Protein AF-A0A1W9PJ69-F1 (afdb_monomer_lite)

Structure (mmCIF, N/CA/C/O backbone):
data_AF-A0A1W9PJ69-F1
#
_entry.id   AF-A0A1W9PJ69-F1
#
loop_
_atom_site.group_PDB
_atom_site.id
_atom_site.type_symbol
_atom_site.label_atom_id
_atom_site.label_alt_id
_atom_site.label_comp_id
_atom_site.label_asym_id
_atom_site.label_entity_id
_atom_site.label_seq_id
_atom_site.pdbx_PDB_ins_code
_atom_site.Cartn_x
_atom_site.Cartn_y
_atom_site.Cartn_z
_atom_site.occupancy
_atom_site.B_iso_or_equiv
_atom_site.auth_seq_id
_atom_site.auth_comp_id
_atom_site.auth_asym_id
_atom_site.auth_atom_id
_atom_site.pdbx_PDB_model_num
ATOM 1 N N . MET A 1 1 ? 20.765 -56.896 -70.665 1.00 41.09 1 MET A N 1
ATOM 2 C CA . MET A 1 1 ? 20.293 -57.234 -69.308 1.00 41.09 1 MET A CA 1
ATOM 3 C C . MET A 1 1 ? 20.335 -55.954 -68.490 1.00 41.09 1 MET A C 1
ATOM 5 O O . MET A 1 1 ? 21.406 -55.561 -68.058 1.00 41.09 1 MET A O 1
ATOM 9 N N . ILE A 1 2 ? 19.210 -55.244 -68.411 1.00 38.19 2 ILE A N 1
ATOM 10 C CA . ILE A 1 2 ? 19.045 -54.032 -67.597 1.00 38.19 2 ILE A CA 1
ATOM 11 C C . ILE A 1 2 ? 17.847 -54.321 -66.699 1.00 38.19 2 ILE A C 1
ATOM 13 O O . ILE A 1 2 ? 16.788 -54.711 -67.186 1.00 38.19 2 ILE A O 1
ATOM 17 N N . ILE A 1 3 ? 18.085 -54.246 -65.396 1.00 41.22 3 ILE A N 1
ATOM 18 C CA . ILE A 1 3 ? 17.204 -54.679 -64.318 1.00 41.22 3 ILE A CA 1
ATOM 19 C C . ILE A 1 3 ? 16.958 -53.457 -63.423 1.00 41.22 3 ILE A C 1
ATOM 21 O O . ILE A 1 3 ? 17.914 -52.940 -62.857 1.00 41.22 3 ILE A O 1
ATOM 25 N N . PHE A 1 4 ? 15.667 -53.100 -63.318 1.00 41.81 4 PHE A N 1
ATOM 26 C CA . PHE A 1 4 ? 14.953 -52.390 -62.238 1.00 41.81 4 PHE A CA 1
ATOM 27 C C . PHE A 1 4 ? 15.379 -50.917 -61.971 1.00 41.81 4 PHE A C 1
ATOM 29 O O . PHE A 1 4 ? 16.453 -50.498 -62.364 1.00 41.81 4 PHE A O 1
ATOM 36 N N . MET A 1 5 ? 14.582 -50.016 -61.384 1.00 40.66 5 MET A N 1
ATOM 37 C CA . MET A 1 5 ? 13.506 -50.117 -60.389 1.00 40.66 5 MET A CA 1
ATOM 38 C C . MET A 1 5 ? 12.513 -48.946 -60.572 1.00 40.66 5 MET A C 1
ATOM 40 O O . MET A 1 5 ? 12.931 -47.832 -60.870 1.00 40.66 5 MET A O 1
ATOM 44 N N . TYR A 1 6 ? 11.216 -49.186 -60.354 1.00 51.69 6 TYR A N 1
ATOM 45 C CA . TYR A 1 6 ? 10.242 -48.132 -60.045 1.00 51.69 6 TYR A CA 1
ATOM 46 C C . TYR A 1 6 ? 10.228 -47.935 -58.521 1.00 51.69 6 TYR A C 1
ATOM 48 O O . TYR A 1 6 ? 10.048 -48.914 -57.796 1.00 51.69 6 TYR A O 1
ATOM 56 N N . GLU A 1 7 ? 10.394 -46.703 -58.039 1.00 49.97 7 GLU A N 1
ATOM 57 C CA . GLU A 1 7 ? 10.135 -46.336 -56.641 1.00 49.97 7 GLU A CA 1
ATOM 58 C C . GLU A 1 7 ? 8.703 -45.805 -56.501 1.00 49.97 7 GLU A C 1
ATOM 60 O O . GLU A 1 7 ? 8.236 -44.991 -57.299 1.00 49.97 7 GLU A O 1
ATOM 65 N N . CYS A 1 8 ? 7.991 -46.323 -55.499 1.00 36.72 8 CYS A N 1
ATOM 66 C CA . CYS A 1 8 ? 6.618 -45.972 -55.159 1.00 36.72 8 CYS A CA 1
ATOM 67 C C . CYS A 1 8 ? 6.654 -44.983 -53.984 1.00 36.72 8 CYS A C 1
ATOM 69 O O . CYS A 1 8 ? 7.123 -45.327 -52.902 1.00 36.72 8 CYS A O 1
ATOM 71 N N . GLU A 1 9 ? 6.175 -43.760 -54.199 1.00 51.53 9 GLU A N 1
ATOM 72 C CA . GLU A 1 9 ? 6.113 -42.697 -53.190 1.00 51.53 9 GLU A CA 1
ATOM 73 C C . GLU A 1 9 ? 4.970 -42.977 -52.195 1.00 51.53 9 GLU A C 1
ATOM 75 O O . GLU A 1 9 ? 3.794 -42.964 -52.563 1.00 51.53 9 GLU A O 1
ATOM 80 N N . SER A 1 10 ? 5.292 -43.233 -50.925 1.00 51.22 10 SER A N 1
ATOM 81 C CA . SER A 1 10 ? 4.306 -43.303 -49.840 1.00 51.22 10 SER A CA 1
ATOM 82 C C . SER A 1 10 ? 4.176 -41.937 -49.163 1.00 51.22 10 SER A C 1
ATOM 84 O O . SER A 1 10 ? 5.077 -41.516 -48.437 1.00 51.22 10 SER A O 1
ATOM 86 N N . ARG A 1 11 ? 3.048 -41.250 -49.380 1.00 51.75 11 ARG A N 1
ATOM 87 C CA . ARG A 1 11 ? 2.619 -40.111 -48.555 1.00 51.75 11 ARG A CA 1
ATOM 88 C C . ARG A 1 11 ? 1.860 -40.630 -47.344 1.00 51.75 11 ARG A C 1
ATOM 90 O O . ARG A 1 11 ? 0.774 -41.174 -47.515 1.00 51.75 11 ARG A O 1
ATOM 97 N N . ASP A 1 12 ? 2.387 -40.375 -46.156 1.00 49.50 12 ASP A N 1
ATOM 98 C CA . ASP A 1 12 ? 1.560 -40.268 -44.959 1.00 49.50 12 ASP A CA 1
ATOM 99 C C . ASP A 1 12 ? 2.228 -39.302 -43.974 1.00 49.50 12 ASP A C 1
ATOM 101 O O . ASP A 1 12 ? 3.235 -39.622 -43.347 1.00 49.50 12 ASP A O 1
ATOM 105 N N . GLU A 1 13 ? 1.702 -38.082 -43.886 1.00 53.00 13 GLU A N 1
ATOM 106 C CA . GLU A 1 13 ? 2.040 -37.151 -42.812 1.00 53.00 13 GLU A CA 1
ATOM 107 C C . GLU A 1 13 ? 0.760 -36.432 -42.379 1.00 53.00 13 GLU A C 1
ATOM 109 O O . GLU A 1 13 ? 0.391 -35.365 -42.869 1.00 53.00 13 GLU A O 1
ATOM 114 N N . THR A 1 14 ? 0.029 -37.069 -41.467 1.00 48.84 14 THR A N 1
ATOM 115 C CA . THR A 1 14 ? -1.029 -36.421 -40.696 1.00 48.84 14 THR A CA 1
ATOM 116 C C . THR A 1 14 ? -0.396 -35.575 -39.594 1.00 48.84 14 THR A C 1
ATOM 118 O O . THR A 1 14 ? 0.013 -36.095 -38.553 1.00 48.84 14 THR A O 1
ATOM 121 N N . THR A 1 15 ? -0.338 -34.260 -39.789 1.00 43.66 15 THR A N 1
ATOM 122 C CA . THR A 1 15 ? -0.021 -33.303 -38.725 1.00 43.66 15 THR A CA 1
ATOM 123 C C . THR A 1 15 ? -1.269 -33.052 -37.875 1.00 43.66 15 THR A C 1
ATOM 125 O O . THR A 1 15 ? -2.206 -32.358 -38.265 1.00 43.66 15 THR A O 1
ATOM 128 N N . VAL A 1 16 ? -1.308 -33.658 -36.687 1.00 48.03 16 VAL A N 1
ATOM 129 C CA . VAL A 1 16 ? -2.312 -33.354 -35.658 1.00 48.03 16 VAL A CA 1
ATOM 130 C C . VAL A 1 16 ? -1.848 -32.112 -34.897 1.00 48.03 16 VAL A C 1
ATOM 132 O O . VAL A 1 16 ? -1.019 -32.204 -33.993 1.00 48.03 16 VAL A O 1
ATOM 135 N N . ASP A 1 17 ? -2.384 -30.948 -35.260 1.00 54.75 17 ASP A N 1
ATOM 136 C CA . ASP A 1 17 ? -2.217 -29.709 -34.496 1.00 54.75 17 ASP A CA 1
ATOM 137 C C . ASP A 1 17 ? -3.030 -29.782 -33.191 1.00 54.75 17 ASP A C 1
ATOM 139 O O . ASP A 1 17 ? -4.233 -29.503 -33.134 1.00 54.75 17 ASP A O 1
ATOM 143 N N . LYS A 1 18 ? -2.368 -30.222 -32.116 1.00 57.03 18 LYS A N 1
ATOM 144 C CA . LYS A 1 18 ? -2.872 -30.121 -30.743 1.00 57.03 18 LYS A CA 1
ATOM 145 C C . LYS A 1 18 ? -2.692 -28.678 -30.260 1.00 57.03 18 LYS A C 1
ATOM 147 O O . LYS A 1 18 ? -1.764 -28.373 -29.517 1.00 57.03 18 LYS A O 1
ATOM 152 N N . SER A 1 19 ? -3.615 -27.797 -30.640 1.00 64.19 19 SER A N 1
ATOM 153 C CA . SER A 1 19 ? -3.744 -26.492 -29.983 1.00 64.19 19 SER A CA 1
ATOM 154 C C . SER A 1 19 ? -4.193 -26.696 -28.529 1.00 64.19 19 SER A C 1
ATOM 156 O O . SER A 1 19 ? -5.352 -26.983 -28.220 1.00 64.19 19 SER A O 1
ATOM 158 N N . GLU A 1 20 ? -3.238 -26.617 -27.608 1.00 68.44 20 GLU A N 1
ATOM 159 C CA . GLU A 1 20 ? -3.482 -26.743 -26.177 1.00 68.44 20 GLU A CA 1
ATOM 160 C C . GLU A 1 20 ? -4.198 -25.476 -25.682 1.00 68.44 20 GLU A C 1
ATOM 162 O O . GLU A 1 20 ? -3.595 -24.435 -25.423 1.00 68.44 20 GLU A O 1
ATOM 167 N N . LYS A 1 21 ? -5.534 -25.531 -25.617 1.00 60.66 21 LYS A N 1
ATOM 168 C CA . LYS A 1 21 ? -6.353 -24.452 -25.053 1.00 60.66 21 LYS A CA 1
ATOM 169 C C . LYS A 1 21 ? -6.079 -24.334 -23.556 1.00 60.66 21 LYS A C 1
ATOM 171 O O . LYS A 1 21 ? -6.564 -25.137 -22.761 1.00 60.66 21 LYS A O 1
ATOM 176 N N . THR A 1 22 ? -5.362 -23.292 -23.162 1.00 63.81 22 THR A N 1
ATOM 177 C CA . THR A 1 22 ? -5.183 -22.924 -21.758 1.00 63.81 22 THR A CA 1
ATOM 178 C C . THR A 1 22 ? -6.464 -22.277 -21.222 1.00 63.81 22 THR A C 1
ATOM 180 O O . THR A 1 22 ? -6.840 -21.162 -21.584 1.00 63.81 22 THR A O 1
ATOM 183 N N . ILE A 1 23 ? -7.179 -22.995 -20.353 1.00 70.75 23 ILE A N 1
ATOM 184 C CA . ILE A 1 23 ? -8.326 -22.447 -19.619 1.00 70.75 23 ILE A CA 1
ATOM 185 C C . ILE A 1 23 ? -7.774 -21.541 -18.515 1.00 70.75 23 ILE A C 1
ATOM 187 O O . ILE A 1 23 ? -7.188 -22.016 -17.544 1.00 70.75 23 ILE A O 1
ATOM 191 N N . THR A 1 24 ? -7.951 -20.227 -18.652 1.00 68.50 24 THR A N 1
ATOM 192 C CA . THR A 1 24 ? -7.546 -19.264 -17.620 1.00 68.50 24 THR A CA 1
ATOM 193 C C . THR A 1 24 ? -8.645 -19.126 -16.569 1.00 68.50 24 THR A C 1
ATOM 195 O O . THR A 1 24 ? -9.665 -18.468 -16.776 1.00 68.50 24 THR A O 1
ATOM 198 N N . VAL A 1 25 ? -8.447 -19.760 -15.413 1.00 79.25 25 VAL A N 1
ATOM 199 C CA . VAL A 1 25 ? -9.324 -19.586 -14.247 1.00 79.25 25 VAL A CA 1
ATOM 200 C C . VAL A 1 25 ? -8.971 -18.261 -13.572 1.00 79.25 25 VAL A C 1
ATOM 202 O O . VAL A 1 25 ? -7.833 -18.053 -13.158 1.00 79.25 25 VAL A O 1
ATOM 205 N N . TYR A 1 26 ? -9.939 -17.349 -13.466 1.00 84.75 26 TYR A N 1
ATOM 206 C CA . TYR A 1 26 ? -9.763 -16.059 -12.797 1.00 84.75 26 TYR A CA 1
ATOM 207 C C . TYR A 1 26 ? -10.459 -16.043 -11.432 1.00 84.75 26 TYR A C 1
ATOM 209 O O . TYR A 1 26 ? -11.521 -16.637 -11.252 1.00 84.75 26 TYR A O 1
ATOM 217 N N . LYS A 1 27 ? -9.868 -15.329 -10.468 1.00 90.12 27 LYS A N 1
ATOM 218 C CA . LYS A 1 27 ? -10.443 -15.113 -9.133 1.00 90.12 27 LYS A CA 1
ATOM 219 C C . LYS A 1 27 ? -11.090 -13.731 -9.083 1.00 90.12 27 LYS A C 1
ATOM 221 O O . LYS A 1 27 ? -10.462 -12.747 -9.466 1.00 90.12 27 LYS A O 1
ATOM 226 N N . VAL A 1 28 ? -12.332 -13.652 -8.608 1.00 91.31 28 VAL A N 1
ATOM 227 C CA . VAL A 1 28 ? -13.037 -12.381 -8.382 1.00 91.31 28 VAL A CA 1
ATOM 228 C C . VAL A 1 28 ? -13.184 -12.162 -6.882 1.00 91.31 28 VAL A C 1
ATOM 230 O O . VAL A 1 28 ? -13.650 -13.051 -6.176 1.00 91.31 28 VAL A O 1
ATOM 233 N N . VAL A 1 29 ? -12.781 -10.990 -6.396 1.00 89.38 29 VAL A N 1
ATOM 234 C CA . VAL A 1 29 ? -12.874 -10.592 -4.986 1.00 89.38 29 VAL A CA 1
ATOM 235 C C . VAL A 1 29 ? -13.583 -9.242 -4.934 1.00 89.38 29 VAL A C 1
ATOM 237 O O . VAL A 1 29 ? -13.113 -8.283 -5.536 1.00 89.38 29 VAL A O 1
ATOM 240 N N . HIS A 1 30 ? -14.742 -9.164 -4.272 1.00 86.44 30 HIS A N 1
ATOM 241 C CA . HIS A 1 30 ? -15.557 -7.934 -4.177 1.00 86.44 30 HIS A CA 1
ATOM 242 C C . HIS A 1 30 ? -15.890 -7.286 -5.537 1.00 86.44 30 HIS A C 1
ATOM 244 O O . HIS A 1 30 ? -15.900 -6.065 -5.683 1.00 86.44 30 HIS A O 1
ATOM 250 N N . GLY A 1 31 ? -16.131 -8.109 -6.563 1.00 87.44 31 GLY A N 1
ATOM 251 C CA . GLY A 1 31 ? -16.403 -7.649 -7.932 1.00 87.44 31 GLY A CA 1
ATOM 252 C C . GLY A 1 31 ? -15.164 -7.208 -8.722 1.00 87.44 31 GLY A C 1
ATOM 253 O O . GLY A 1 31 ? -15.292 -6.849 -9.890 1.00 87.44 31 GLY A O 1
ATOM 254 N N . HIS A 1 32 ? -13.972 -7.272 -8.125 1.00 89.94 32 HIS A N 1
ATOM 255 C CA . HIS A 1 32 ? -12.705 -7.022 -8.804 1.00 89.94 32 HIS A CA 1
ATOM 256 C C . HIS A 1 32 ? -12.101 -8.325 -9.328 1.00 89.94 32 HIS A C 1
ATOM 258 O O . HIS A 1 32 ? -11.934 -9.288 -8.577 1.00 89.94 32 HIS A O 1
ATOM 264 N N . ARG A 1 33 ? -11.776 -8.369 -10.623 1.00 93.69 33 ARG A N 1
ATOM 265 C CA . ARG A 1 33 ? -11.133 -9.527 -11.256 1.00 93.69 33 ARG A CA 1
ATOM 266 C C . ARG A 1 33 ? -9.626 -9.436 -11.049 1.00 93.69 33 ARG A C 1
ATOM 268 O O . ARG A 1 33 ? -8.981 -8.577 -11.639 1.00 93.69 33 ARG A O 1
ATOM 275 N N . LEU A 1 34 ? -9.081 -10.356 -10.260 1.00 94.50 34 LEU A N 1
ATOM 276 C CA . LEU A 1 34 ? -7.645 -10.439 -10.034 1.00 94.50 34 LEU A CA 1
ATOM 277 C C . LEU A 1 34 ? -6.913 -10.937 -11.283 1.00 94.50 34 LEU A C 1
ATOM 279 O O . LEU A 1 34 ? -7.456 -11.786 -12.009 1.00 94.50 34 LEU A O 1
ATOM 283 N N . PRO A 1 35 ? -5.674 -10.466 -11.507 1.00 94.44 35 PRO A N 1
ATOM 284 C CA . PRO A 1 35 ? -4.806 -11.044 -12.514 1.00 94.44 35 PRO A CA 1
ATOM 285 C C . PRO A 1 35 ? -4.517 -12.523 -12.200 1.00 94.44 35 PRO A C 1
ATOM 287 O O . PRO A 1 35 ? -4.683 -12.975 -11.052 1.00 94.44 35 PRO A O 1
ATOM 290 N N . PRO A 1 36 ? -4.108 -13.306 -13.216 1.00 92.56 36 PRO A N 1
ATOM 291 C CA . PRO A 1 36 ? -3.623 -14.661 -12.991 1.00 92.56 36 PRO A CA 1
ATOM 292 C C . PRO A 1 36 ? -2.458 -14.638 -11.998 1.00 92.56 36 PRO A C 1
ATOM 294 O O . PRO A 1 36 ? -1.740 -13.649 -11.869 1.00 92.56 36 PRO A O 1
ATOM 297 N N . GLU A 1 37 ? -2.282 -15.729 -11.259 1.00 92.69 37 GLU A N 1
ATOM 298 C CA . GLU A 1 37 ? -1.129 -15.840 -10.374 1.00 92.69 37 GLU A CA 1
ATOM 299 C C . GLU A 1 37 ? 0.148 -15.922 -11.218 1.00 92.69 37 GLU A C 1
ATOM 301 O O . GLU A 1 37 ? 0.253 -16.826 -12.052 1.00 92.69 37 GLU A O 1
ATOM 306 N N . PRO A 1 38 ? 1.093 -14.980 -11.062 1.00 94.50 38 PRO A N 1
ATOM 307 C CA . PRO A 1 38 ? 2.274 -14.961 -11.905 1.00 94.50 38 PRO A CA 1
ATOM 308 C C . PRO A 1 38 ? 3.238 -16.073 -11.489 1.00 94.50 38 PRO A C 1
ATOM 310 O O . PRO A 1 38 ? 3.426 -16.333 -10.299 1.00 94.50 38 PRO A O 1
ATOM 313 N N . ASP A 1 39 ? 3.914 -16.687 -12.462 1.00 95.38 39 ASP A N 1
ATOM 314 C CA . ASP A 1 39 ? 5.012 -17.610 -12.174 1.00 95.38 39 ASP A CA 1
ATOM 315 C C . ASP A 1 39 ? 6.109 -16.865 -11.378 1.00 95.38 39 ASP A C 1
ATOM 317 O O . ASP A 1 39 ? 6.643 -15.861 -11.869 1.00 95.38 39 ASP A O 1
ATOM 321 N N . PRO A 1 40 ? 6.481 -17.321 -10.164 1.00 95.69 40 PRO A N 1
ATOM 322 C CA . PRO A 1 40 ? 7.441 -16.604 -9.330 1.00 95.69 40 PRO A CA 1
ATOM 323 C C . PRO A 1 40 ? 8.824 -16.457 -9.968 1.00 95.69 40 PRO A C 1
ATOM 325 O O . PRO A 1 40 ? 9.506 -15.462 -9.724 1.00 95.69 40 PRO A O 1
ATOM 328 N N . LYS A 1 41 ? 9.259 -17.418 -10.790 1.00 96.62 41 LYS A N 1
ATOM 329 C CA . LYS A 1 41 ? 10.557 -17.384 -11.472 1.00 96.62 41 LYS A CA 1
ATOM 330 C C . LYS A 1 41 ? 10.556 -16.307 -12.553 1.00 96.62 41 LYS A C 1
ATOM 332 O O . LYS A 1 41 ? 11.509 -15.532 -12.622 1.00 96.62 41 LYS A O 1
ATOM 337 N N . ILE A 1 42 ? 9.486 -16.212 -13.346 1.00 96.31 42 ILE A N 1
ATOM 338 C CA . ILE A 1 42 ? 9.334 -15.155 -14.358 1.00 96.31 42 ILE A CA 1
ATOM 339 C C . ILE A 1 42 ? 9.161 -13.796 -13.672 1.00 96.31 42 ILE A C 1
ATOM 341 O O . ILE A 1 42 ? 9.911 -12.865 -13.973 1.00 96.31 42 ILE A O 1
ATOM 345 N N . ASN A 1 43 ? 8.262 -13.689 -12.690 1.00 96.75 43 ASN A N 1
ATOM 346 C CA . ASN A 1 43 ? 8.000 -12.443 -11.968 1.00 96.75 43 ASN A CA 1
ATOM 347 C C . ASN A 1 43 ? 9.249 -11.893 -11.272 1.00 96.75 43 ASN A C 1
ATOM 349 O O . ASN A 1 43 ? 9.493 -10.690 -11.29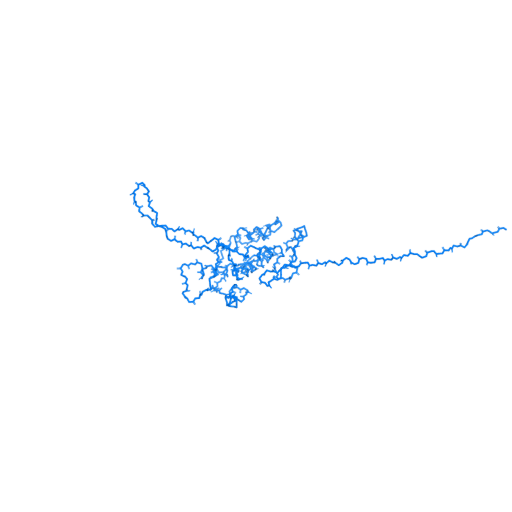6 1.00 96.75 43 ASN A O 1
ATOM 353 N N . ASN A 1 44 ? 10.072 -12.753 -10.674 1.00 97.31 44 ASN A N 1
ATOM 354 C CA . ASN A 1 44 ? 11.273 -12.318 -9.962 1.00 97.31 44 ASN A CA 1
ATOM 355 C C . ASN A 1 44 ? 12.493 -12.119 -10.878 1.00 97.31 44 ASN A C 1
ATOM 357 O O . ASN A 1 44 ? 13.506 -11.580 -10.424 1.00 97.31 44 ASN A O 1
ATOM 361 N N . SER A 1 45 ? 12.411 -12.512 -12.156 1.00 96.69 45 SER A N 1
ATOM 362 C CA . SER A 1 45 ? 13.486 -12.302 -13.137 1.00 96.69 45 SER A CA 1
ATOM 363 C C . SER A 1 45 ? 13.631 -10.832 -13.559 1.00 96.69 45 SER A C 1
ATOM 365 O O . SER A 1 45 ? 14.730 -10.379 -13.902 1.00 96.69 45 SER A O 1
ATOM 367 N N . THR A 1 46 ? 12.553 -10.045 -13.472 1.00 96.56 46 THR A N 1
ATOM 368 C CA . THR A 1 46 ? 12.534 -8.630 -13.859 1.00 96.56 46 THR A CA 1
ATOM 369 C C . THR A 1 46 ? 12.424 -7.717 -12.637 1.00 96.56 46 THR A C 1
ATOM 371 O O . THR A 1 46 ? 11.981 -8.102 -11.553 1.00 96.56 46 THR A O 1
ATOM 374 N N . LEU A 1 47 ? 12.858 -6.464 -12.795 1.00 97.56 47 LEU A N 1
ATOM 375 C CA . LEU A 1 47 ? 12.748 -5.465 -11.728 1.00 97.56 47 LEU A CA 1
ATOM 376 C C . LEU A 1 47 ? 11.278 -5.151 -11.415 1.00 97.56 47 LEU A C 1
ATOM 378 O O . LEU A 1 47 ? 10.881 -5.203 -10.250 1.00 97.56 47 LEU A O 1
ATOM 382 N N . LEU A 1 48 ? 10.495 -4.892 -12.464 1.00 97.06 48 LEU A N 1
ATOM 383 C CA . LEU A 1 48 ? 9.093 -4.474 -12.387 1.00 97.06 48 LEU A CA 1
ATOM 384 C C . LEU A 1 48 ? 8.109 -5.644 -12.285 1.00 97.06 48 LEU A C 1
ATOM 386 O O . LEU A 1 48 ? 6.938 -5.411 -12.056 1.00 97.06 48 LEU A O 1
ATOM 390 N N . GLY A 1 49 ? 8.563 -6.893 -12.404 1.00 97.25 49 GLY A N 1
ATOM 391 C CA . GLY A 1 49 ? 7.691 -8.071 -12.386 1.00 97.25 49 GLY A CA 1
ATOM 392 C C . GLY A 1 49 ? 6.717 -8.136 -13.557 1.00 97.25 49 GLY A C 1
ATOM 393 O O . GLY A 1 49 ? 7.012 -7.620 -14.635 1.00 97.25 49 GLY A O 1
ATOM 394 N N . ILE A 1 50 ? 5.606 -8.838 -13.342 1.00 97.94 50 ILE A N 1
ATOM 395 C CA . ILE A 1 50 ? 4.506 -8.981 -14.301 1.00 97.94 50 ILE A CA 1
ATOM 396 C C . ILE A 1 50 ? 3.344 -8.102 -13.832 1.00 97.94 50 ILE A C 1
ATOM 398 O O . ILE A 1 50 ? 2.952 -8.188 -12.672 1.00 97.94 50 ILE A O 1
ATOM 402 N N . ASP A 1 51 ? 2.816 -7.281 -14.734 1.00 97.38 51 ASP A N 1
ATOM 403 C CA . ASP A 1 51 ? 1.572 -6.516 -14.593 1.00 97.38 51 ASP A CA 1
ATOM 404 C C . ASP A 1 51 ? 0.715 -6.856 -15.819 1.00 97.38 51 ASP A C 1
ATOM 406 O O . ASP A 1 51 ? 0.884 -6.287 -16.899 1.00 97.38 51 ASP A O 1
ATOM 410 N N . SER A 1 52 ? -0.129 -7.880 -15.695 1.00 96.50 52 SER A N 1
ATOM 411 C CA . SER A 1 52 ? -0.874 -8.431 -16.834 1.00 96.50 52 SER A CA 1
ATOM 412 C C . SER A 1 52 ? -2.034 -7.536 -17.268 1.00 96.50 52 SER A C 1
ATOM 414 O O . SER A 1 52 ? -2.514 -7.653 -18.398 1.00 96.50 52 SER A O 1
ATOM 416 N N . ASN A 1 53 ? -2.530 -6.677 -16.372 1.00 95.81 53 ASN A N 1
ATOM 417 C CA . ASN A 1 53 ? -3.674 -5.800 -16.623 1.00 95.81 53 ASN A CA 1
ATOM 418 C C . ASN A 1 53 ? -3.267 -4.332 -16.869 1.00 95.81 53 ASN A C 1
ATOM 420 O O . ASN A 1 53 ? -4.144 -3.501 -17.114 1.00 95.81 53 ASN A O 1
ATOM 424 N N . ASN A 1 54 ? -1.961 -4.038 -16.881 1.00 96.88 54 ASN A N 1
ATOM 425 C CA . ASN A 1 54 ? -1.356 -2.724 -17.101 1.00 96.88 54 ASN A CA 1
ATOM 426 C C . ASN A 1 54 ? -1.913 -1.635 -16.167 1.00 96.88 54 ASN A C 1
ATOM 428 O O . ASN A 1 54 ? -2.106 -0.490 -16.587 1.00 96.88 54 ASN A O 1
ATOM 432 N N . ASN A 1 55 ? -2.209 -1.975 -14.908 1.00 96.56 55 ASN A N 1
ATOM 433 C CA . ASN A 1 55 ? -2.723 -1.012 -13.928 1.00 96.56 55 ASN A CA 1
ATOM 434 C C . ASN A 1 55 ? -1.611 -0.312 -13.116 1.00 96.56 55 ASN A C 1
ATOM 436 O O . ASN A 1 55 ? -1.902 0.490 -12.220 1.00 96.56 55 ASN A O 1
ATOM 440 N N . GLY A 1 56 ? -0.344 -0.602 -13.429 1.00 97.12 56 GLY A N 1
ATOM 441 C CA . GLY A 1 56 ? 0.841 -0.076 -12.759 1.00 97.12 56 GLY A CA 1
ATOM 442 C C . GLY A 1 56 ? 1.183 -0.793 -11.452 1.00 97.12 56 GLY A C 1
ATOM 443 O O . GLY A 1 56 ? 2.042 -0.318 -10.705 1.00 97.12 56 GLY A O 1
ATOM 444 N N . VAL A 1 57 ? 0.509 -1.901 -11.139 1.00 98.25 57 VAL A N 1
ATOM 445 C CA . VAL A 1 57 ? 0.749 -2.746 -9.970 1.00 98.25 57 VAL A CA 1
ATOM 446 C C . VAL A 1 57 ? 1.084 -4.147 -10.447 1.00 98.25 57 VAL A C 1
ATOM 448 O O . VAL A 1 57 ? 0.426 -4.710 -11.308 1.00 98.25 57 VAL A O 1
ATOM 451 N N . ARG A 1 58 ? 2.120 -4.737 -9.855 1.00 97.81 58 ARG A N 1
ATOM 452 C CA . ARG A 1 58 ? 2.483 -6.118 -10.169 1.00 97.81 58 ARG A CA 1
ATOM 453 C C . ARG A 1 58 ? 1.384 -7.078 -9.745 1.00 97.81 58 ARG A C 1
ATOM 455 O O . ARG A 1 58 ? 0.842 -6.938 -8.649 1.00 97.81 58 ARG A O 1
ATOM 462 N N . ASP A 1 59 ? 1.164 -8.116 -10.537 1.00 97.81 59 ASP A N 1
ATOM 463 C CA . ASP A 1 59 ? 0.133 -9.122 -10.300 1.00 97.81 59 ASP A CA 1
ATOM 464 C C . ASP A 1 59 ? 0.291 -9.797 -8.924 1.00 97.81 59 ASP A C 1
ATOM 466 O O . ASP A 1 59 ? -0.695 -10.026 -8.220 1.00 97.81 59 ASP A O 1
ATOM 470 N N . ASP A 1 60 ? 1.530 -10.078 -8.493 1.00 97.81 60 ASP A N 1
ATOM 471 C CA . ASP A 1 60 ? 1.816 -10.675 -7.179 1.00 97.81 60 ASP A CA 1
ATOM 472 C C . ASP A 1 60 ? 1.414 -9.747 -6.023 1.00 97.81 60 ASP A C 1
ATOM 474 O O . ASP A 1 60 ? 0.815 -10.179 -5.035 1.00 97.81 60 ASP A O 1
ATOM 478 N N . VAL A 1 61 ? 1.696 -8.456 -6.175 1.00 98.38 61 VAL A N 1
ATOM 479 C CA . VAL A 1 61 ? 1.346 -7.410 -5.214 1.00 98.38 61 VAL A CA 1
ATOM 480 C C . VAL A 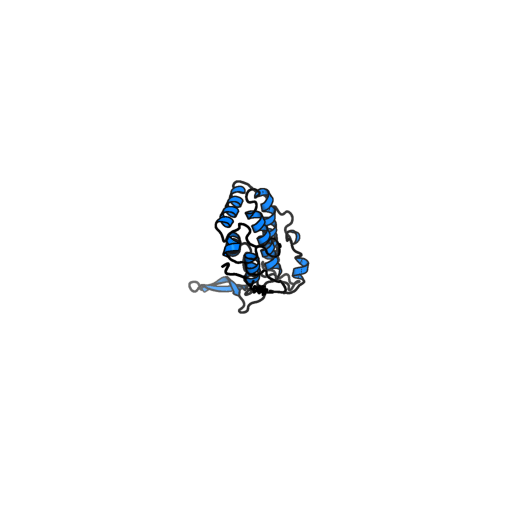1 61 ? -0.160 -7.165 -5.186 1.00 98.38 61 VAL A C 1
ATOM 482 O O . VAL A 1 61 ? -0.733 -7.086 -4.103 1.00 98.38 61 VAL A O 1
ATOM 485 N N . GLU A 1 62 ? -0.817 -7.054 -6.341 1.00 98.25 62 GLU A N 1
ATOM 486 C CA . GLU A 1 62 ? -2.264 -6.834 -6.423 1.00 98.25 62 GLU A CA 1
ATOM 487 C C . GLU A 1 62 ? -3.019 -7.967 -5.722 1.00 98.25 62 GLU A C 1
ATOM 489 O O . GLU A 1 62 ? -3.872 -7.726 -4.863 1.00 98.25 62 GLU A O 1
ATOM 494 N N . ARG A 1 63 ? -2.653 -9.222 -6.006 1.00 97.44 63 ARG A N 1
ATOM 495 C CA . ARG A 1 63 ? -3.257 -10.383 -5.339 1.00 97.44 63 ARG A CA 1
ATOM 496 C C . ARG A 1 63 ? -3.002 -10.376 -3.836 1.00 97.44 63 ARG A C 1
ATOM 498 O O . ARG A 1 63 ? -3.915 -10.709 -3.074 1.00 97.44 63 ARG A O 1
ATOM 505 N N . TRP A 1 64 ? -1.804 -9.977 -3.402 1.00 97.81 64 TRP A N 1
ATOM 506 C CA . TRP A 1 64 ? -1.504 -9.811 -1.981 1.00 97.81 64 TRP A CA 1
ATOM 507 C C . TRP A 1 64 ? -2.390 -8.737 -1.342 1.00 97.81 64 TRP A C 1
ATOM 509 O O . TRP A 1 64 ? -2.984 -9.013 -0.309 1.00 97.81 64 TRP A O 1
ATOM 519 N N . ILE A 1 65 ? -2.571 -7.571 -1.973 1.00 97.94 65 ILE A N 1
ATOM 520 C CA . ILE A 1 65 ? -3.429 -6.484 -1.467 1.00 97.94 65 ILE A CA 1
ATOM 521 C C . ILE A 1 65 ? -4.867 -6.975 -1.280 1.00 97.94 65 ILE A C 1
ATOM 523 O O . ILE A 1 65 ? -5.440 -6.826 -0.202 1.00 97.94 65 ILE A O 1
ATOM 527 N N . TYR A 1 66 ? -5.452 -7.598 -2.303 1.00 96.88 66 TYR A N 1
ATOM 528 C CA . TYR A 1 66 ? -6.839 -8.063 -2.229 1.00 96.88 66 TYR A CA 1
ATOM 529 C C . TYR A 1 66 ? -7.046 -9.202 -1.232 1.00 96.88 66 TYR A C 1
ATOM 531 O O . TYR A 1 66 ? -8.126 -9.310 -0.663 1.00 96.88 66 TYR A O 1
ATOM 539 N N . THR A 1 67 ? -6.026 -10.031 -1.007 1.00 95.38 67 THR A N 1
ATOM 540 C CA . THR A 1 67 ? -6.083 -11.105 -0.007 1.00 95.38 67 THR A CA 1
ATOM 541 C C . THR A 1 67 ? -5.873 -10.556 1.405 1.00 95.38 67 THR A C 1
ATOM 543 O O . THR A 1 67 ? -6.623 -10.889 2.317 1.00 95.38 67 THR A O 1
ATOM 546 N N . ARG A 1 68 ? -4.879 -9.680 1.592 1.00 95.69 68 ARG A N 1
ATOM 547 C CA . ARG A 1 68 ? -4.513 -9.098 2.890 1.00 95.69 68 ARG A CA 1
ATOM 548 C C . ARG A 1 68 ? -5.607 -8.206 3.456 1.00 95.69 68 ARG A C 1
ATOM 550 O O . ARG A 1 68 ? -5.812 -8.190 4.668 1.00 95.69 68 ARG A O 1
ATOM 557 N N . TYR A 1 69 ? -6.267 -7.466 2.573 1.00 94.94 69 TYR A N 1
ATOM 558 C CA . TYR A 1 69 ? -7.350 -6.556 2.904 1.00 94.94 69 TYR A CA 1
ATOM 559 C C . TYR A 1 69 ? -8.700 -7.126 2.484 1.00 94.94 69 TYR A C 1
ATOM 561 O O . TYR A 1 69 ? -9.547 -6.363 2.038 1.00 94.94 69 TYR A O 1
ATOM 569 N N . ASP A 1 70 ? -8.919 -8.440 2.573 1.00 94.06 70 ASP A N 1
ATOM 570 C CA . ASP A 1 70 ? -10.246 -9.023 2.343 1.00 94.06 70 ASP A CA 1
ATOM 571 C C . ASP A 1 70 ? -11.166 -8.737 3.539 1.00 94.06 70 ASP A C 1
ATOM 573 O O . ASP A 1 70 ? -12.171 -8.030 3.410 1.00 94.06 70 ASP A O 1
ATOM 577 N N . LYS A 1 71 ? -10.748 -9.195 4.724 1.00 93.56 71 LYS A N 1
ATOM 578 C CA . LYS A 1 71 ? -11.484 -9.096 5.987 1.00 93.56 71 LYS A CA 1
ATOM 579 C C . LYS A 1 71 ? -10.575 -8.753 7.168 1.00 93.56 71 LYS A C 1
ATOM 581 O O . LYS A 1 71 ? -9.362 -8.930 7.082 1.00 93.56 71 LYS A O 1
ATOM 586 N N . HIS A 1 72 ? -11.170 -8.296 8.265 1.00 92.31 72 HIS A N 1
ATOM 587 C CA . HIS A 1 72 ? -10.498 -8.018 9.533 1.00 92.31 72 HIS A CA 1
ATOM 588 C C . HIS A 1 72 ? -11.402 -8.267 10.736 1.00 92.31 72 HIS A C 1
ATOM 590 O O . HIS A 1 72 ? -12.620 -8.335 10.604 1.00 92.31 72 HIS A O 1
ATOM 596 N N . PHE A 1 73 ? -10.791 -8.324 11.918 1.00 90.94 73 PHE A N 1
ATOM 597 C CA . PHE A 1 73 ? -11.502 -8.276 13.190 1.00 90.94 73 PHE A CA 1
ATOM 598 C C . PHE A 1 73 ? -11.541 -6.824 13.677 1.00 90.94 73 PHE A C 1
ATOM 600 O O . PHE A 1 73 ? -10.479 -6.246 13.938 1.00 90.94 73 PHE A O 1
ATOM 607 N N . PRO A 1 74 ? -12.720 -6.193 13.776 1.00 88.75 74 PRO A N 1
ATOM 608 C CA . PRO A 1 74 ? -12.812 -4.822 14.247 1.00 88.75 74 PRO A CA 1
ATOM 609 C C . PRO A 1 74 ? -12.437 -4.774 15.730 1.00 88.75 74 PRO A C 1
ATOM 611 O O . PRO A 1 74 ? -12.927 -5.551 16.549 1.00 88.75 74 PRO A O 1
ATOM 614 N N . CYS A 1 75 ? -11.546 -3.853 16.089 1.00 86.56 75 CYS A N 1
ATOM 615 C CA . CYS A 1 75 ? -11.135 -3.634 17.470 1.00 86.56 75 CYS A CA 1
ATOM 616 C C . CYS A 1 75 ? -11.409 -2.205 17.916 1.00 86.56 75 CYS A C 1
ATOM 618 O O . CYS A 1 75 ? -11.091 -1.248 17.210 1.00 86.56 75 CYS A O 1
ATOM 620 N N . LYS A 1 76 ? -11.891 -2.060 19.148 1.00 85.56 76 LYS A N 1
ATOM 621 C CA . LYS A 1 76 ? -12.122 -0.778 19.815 1.00 85.56 76 LYS A CA 1
ATOM 622 C C . LYS A 1 76 ? -11.291 -0.665 21.085 1.00 85.56 76 LYS A C 1
ATOM 624 O O . LYS A 1 76 ? -11.025 -1.656 21.766 1.00 85.56 76 LYS A O 1
ATOM 629 N N . MET A 1 77 ? -10.873 0.553 21.408 1.00 85.62 77 MET A N 1
ATOM 630 C CA . MET A 1 77 ? -10.277 0.845 22.709 1.00 85.62 77 MET A CA 1
ATOM 631 C C . MET A 1 77 ? -11.407 1.015 23.719 1.00 85.62 77 MET A C 1
ATOM 633 O O . MET A 1 77 ? -12.300 1.833 23.517 1.00 85.62 77 MET A O 1
ATOM 637 N N . VAL A 1 78 ? -11.374 0.229 24.788 1.00 89.56 78 VAL A N 1
ATOM 638 C CA . VAL A 1 78 ? -12.338 0.294 25.886 1.00 89.56 78 VAL A CA 1
ATOM 639 C C . VAL A 1 78 ? -11.597 0.733 27.137 1.00 89.56 78 VAL A C 1
ATOM 641 O O . VAL A 1 78 ? -10.519 0.217 27.441 1.00 89.56 78 VAL A O 1
ATOM 644 N N . GLU A 1 79 ? -12.161 1.707 27.841 1.00 93.19 79 GLU A N 1
ATOM 645 C CA . GLU A 1 79 ? -11.666 2.133 29.144 1.00 93.19 79 GLU A CA 1
ATOM 646 C C . GLU A 1 79 ? -11.864 0.999 30.156 1.00 93.19 79 GLU A C 1
ATOM 648 O O . GLU A 1 79 ? -12.950 0.430 30.277 1.00 93.19 79 GLU A O 1
ATOM 653 N N . VAL A 1 80 ? -10.793 0.630 30.852 1.00 95.50 80 VAL A N 1
ATOM 654 C CA . VAL A 1 80 ? -10.793 -0.437 31.851 1.00 95.50 80 VAL A CA 1
ATOM 655 C C . VAL A 1 80 ? -10.216 0.087 33.155 1.00 95.50 80 VAL A C 1
ATOM 657 O O . VAL A 1 80 ? -9.140 0.682 33.189 1.00 95.50 80 VAL A O 1
ATOM 660 N N . ASN A 1 81 ? -10.926 -0.168 34.248 1.00 96.00 81 ASN A N 1
ATOM 661 C CA . ASN A 1 81 ? -10.456 0.150 35.587 1.00 96.00 81 ASN A CA 1
ATOM 662 C C . ASN A 1 81 ? -9.689 -1.053 36.139 1.00 96.00 81 ASN A C 1
ATOM 664 O O . ASN A 1 81 ? -10.247 -2.143 36.259 1.00 96.00 81 ASN A O 1
ATOM 668 N N . VAL A 1 82 ? -8.408 -0.863 36.456 1.00 95.44 82 VAL A N 1
ATOM 669 C CA . VAL A 1 82 ? -7.533 -1.906 37.006 1.00 95.44 82 VAL A CA 1
ATOM 670 C C . VAL A 1 82 ? -7.167 -1.535 38.439 1.00 95.44 82 VAL A C 1
ATOM 672 O O . VAL A 1 82 ? -6.602 -0.471 38.685 1.00 95.44 82 VAL A O 1
ATOM 675 N N . THR A 1 83 ? -7.479 -2.403 39.401 1.00 96.25 83 THR A N 1
ATOM 676 C CA . THR A 1 83 ? -7.097 -2.215 40.808 1.00 96.25 83 THR A CA 1
ATOM 677 C C . THR A 1 83 ? -5.739 -2.856 41.065 1.00 96.25 83 THR A C 1
ATOM 679 O O . THR A 1 83 ? -5.549 -4.043 40.811 1.00 96.25 83 THR A O 1
ATOM 682 N N . ILE A 1 84 ? -4.784 -2.073 41.567 1.00 95.38 84 ILE A N 1
ATOM 683 C CA . ILE A 1 84 ? -3.432 -2.546 41.876 1.00 95.38 84 ILE A CA 1
ATOM 684 C C . ILE A 1 84 ? -3.474 -3.312 43.212 1.00 95.38 84 ILE 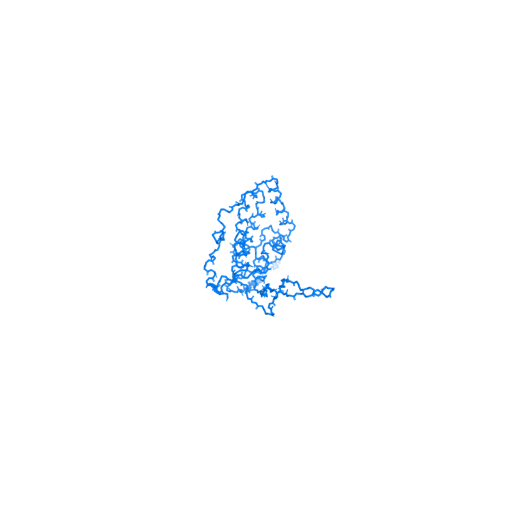A C 1
ATOM 686 O O . ILE A 1 84 ? -3.730 -2.684 44.242 1.00 95.38 84 ILE A O 1
ATOM 690 N N . PRO A 1 85 ? -3.183 -4.630 43.249 1.00 95.38 85 PRO A N 1
ATOM 691 C CA . PRO A 1 85 ? -3.362 -5.443 44.459 1.00 95.38 85 PRO A CA 1
ATOM 692 C C . PRO A 1 85 ? -2.547 -4.964 45.667 1.00 95.38 85 PRO A C 1
ATOM 694 O O . PRO A 1 85 ? -3.013 -5.045 46.795 1.00 95.38 85 PRO A O 1
ATOM 697 N N . ALA A 1 86 ? -1.345 -4.429 45.432 1.00 94.62 86 ALA A N 1
ATOM 698 C CA . ALA A 1 86 ? -0.440 -3.999 46.498 1.00 94.62 86 ALA A CA 1
ATOM 699 C C . ALA A 1 86 ? -0.884 -2.712 47.215 1.00 94.62 86 ALA A C 1
ATOM 701 O O . ALA A 1 86 ? -0.486 -2.477 48.351 1.00 94.62 86 ALA A O 1
ATOM 702 N N . THR A 1 87 ? -1.670 -1.858 46.555 1.00 95.94 87 THR A N 1
ATOM 703 C CA . THR A 1 87 ? -2.034 -0.530 47.080 1.00 95.94 87 THR A CA 1
ATOM 704 C C . THR A 1 87 ? -3.537 -0.327 47.220 1.00 95.94 87 THR A C 1
ATOM 706 O O . THR A 1 87 ? -3.959 0.662 47.809 1.00 95.94 87 THR A O 1
ATOM 709 N N . GLY A 1 88 ? -4.356 -1.206 46.631 1.00 95.44 88 GLY A N 1
ATOM 710 C CA . GLY A 1 88 ? -5.803 -1.017 46.517 1.00 95.44 88 GLY A CA 1
ATOM 711 C C . GLY A 1 88 ? -6.208 0.158 45.616 1.00 95.44 88 GLY A C 1
ATOM 712 O O . GLY A 1 88 ? -7.395 0.445 45.487 1.00 95.44 88 GLY A O 1
ATOM 713 N N . LYS A 1 89 ? -5.252 0.850 44.979 1.00 96.94 89 LYS A N 1
ATOM 714 C CA . LYS A 1 89 ? -5.526 2.006 44.121 1.00 96.94 89 LYS A CA 1
ATOM 715 C C . LYS A 1 89 ? -6.053 1.543 42.764 1.00 96.94 89 LYS A C 1
ATOM 717 O O . LYS A 1 89 ? -5.416 0.729 42.095 1.00 96.94 89 LYS A O 1
ATOM 722 N N . THR A 1 90 ? -7.178 2.108 42.336 1.00 96.81 90 THR A N 1
ATOM 723 C CA . THR A 1 90 ? -7.703 1.926 40.977 1.00 96.81 90 THR A CA 1
ATOM 724 C C . THR A 1 90 ? -7.028 2.900 40.020 1.00 96.81 90 THR A C 1
ATOM 726 O O . THR A 1 90 ? -6.936 4.097 40.297 1.00 96.81 90 THR A O 1
ATOM 729 N N . VAL A 1 91 ? -6.547 2.378 38.896 1.00 96.19 91 VAL A N 1
ATOM 730 C CA . VAL A 1 91 ? -6.027 3.159 37.776 1.00 96.19 91 VAL A CA 1
ATOM 731 C C . VAL A 1 91 ? -6.879 2.905 36.541 1.00 96.19 91 VAL A C 1
ATOM 733 O O . VAL A 1 91 ? -7.242 1.767 36.239 1.00 96.19 91 VAL A O 1
ATOM 736 N N . THR A 1 92 ? -7.198 3.978 35.830 1.00 95.56 92 THR A N 1
ATOM 737 C CA . THR A 1 92 ? -7.866 3.908 34.535 1.00 95.56 92 THR A CA 1
ATOM 738 C C . THR A 1 92 ? -6.827 3.615 33.460 1.00 95.56 92 THR A C 1
ATOM 740 O O . THR A 1 92 ? -5.839 4.337 33.322 1.00 95.56 92 THR A O 1
ATOM 743 N N . GLY A 1 93 ? -7.048 2.547 32.701 1.00 91.81 93 GLY A N 1
ATOM 744 C CA . GLY A 1 93 ? -6.283 2.200 31.511 1.00 91.81 93 GLY A CA 1
ATOM 745 C C . GLY A 1 93 ? -7.197 2.027 30.304 1.00 91.81 93 GLY A C 1
ATOM 746 O O . GLY A 1 93 ? -8.418 2.086 30.409 1.00 91.81 93 GLY A O 1
ATOM 747 N N . TYR A 1 94 ? -6.602 1.765 29.146 1.00 89.88 94 TYR A N 1
ATOM 748 C CA . TYR A 1 94 ? -7.346 1.417 27.941 1.00 89.88 94 TYR A CA 1
ATOM 749 C C . TYR A 1 94 ? -6.911 0.040 27.465 1.00 89.88 94 TYR A C 1
ATOM 751 O O . TYR A 1 94 ? -5.718 -0.246 27.361 1.00 89.88 94 TYR A O 1
ATOM 759 N N . LYS A 1 95 ? -7.883 -0.812 27.151 1.00 91.81 95 LYS A N 1
ATOM 760 C CA . LYS A 1 95 ? -7.656 -2.132 26.569 1.00 91.81 95 LYS A CA 1
ATOM 761 C C . LYS A 1 95 ? -8.230 -2.161 25.163 1.00 91.81 95 LYS A C 1
ATOM 763 O O . LYS A 1 95 ? -9.373 -1.770 24.945 1.00 91.81 95 LYS A O 1
ATOM 768 N N . ARG A 1 96 ? -7.448 -2.656 24.207 1.00 89.56 96 ARG A N 1
ATOM 769 C CA . ARG A 1 96 ? -7.957 -2.985 22.875 1.00 89.56 96 ARG A CA 1
ATOM 770 C C . ARG A 1 96 ? -8.787 -4.267 22.982 1.00 89.56 96 ARG A C 1
ATOM 772 O O . ARG A 1 96 ? -8.257 -5.297 23.393 1.00 89.56 96 ARG A O 1
ATOM 779 N N . ILE A 1 97 ? -10.070 -4.193 22.646 1.00 89.25 97 ILE A N 1
ATOM 780 C CA . ILE A 1 97 ? -10.981 -5.339 22.577 1.00 89.25 97 ILE A CA 1
ATOM 781 C C . ILE A 1 97 ? -11.399 -5.498 21.121 1.00 89.25 97 ILE A C 1
ATOM 783 O O . ILE A 1 97 ? -11.908 -4.550 20.525 1.00 89.25 97 ILE A O 1
ATOM 787 N N . CYS A 1 98 ? -11.147 -6.678 20.567 1.00 90.12 98 CYS A N 1
ATOM 788 C CA . CYS A 1 98 ? -11.553 -7.047 19.218 1.00 90.12 98 CYS A CA 1
ATOM 789 C C . CYS A 1 98 ? -12.824 -7.888 19.270 1.00 90.12 98 CYS A C 1
ATOM 791 O O . CYS A 1 98 ? -13.043 -8.616 20.241 1.00 90.12 98 CYS A O 1
ATOM 793 N N . GLU A 1 99 ? -13.654 -7.755 18.246 1.00 91.12 99 GLU A N 1
ATOM 794 C CA . GLU A 1 99 ? -14.785 -8.649 18.023 1.00 91.12 99 GLU A CA 1
ATOM 795 C C . GLU A 1 99 ? -14.279 -10.038 17.610 1.00 91.12 99 GLU A C 1
ATOM 797 O O . GLU A 1 99 ? -13.123 -10.213 17.220 1.00 91.12 99 GLU A O 1
ATOM 802 N N . ASP A 1 100 ? -15.134 -11.041 17.757 1.00 94.25 100 ASP A N 1
ATOM 803 C CA . ASP A 1 100 ? -14.841 -12.456 17.520 1.00 94.25 100 ASP A CA 1
ATOM 804 C C . ASP A 1 100 ? -15.216 -12.929 16.108 1.00 94.25 100 ASP A C 1
ATOM 806 O O . ASP A 1 100 ? -15.007 -14.095 15.769 1.00 94.25 100 ASP A O 1
ATOM 810 N N . HIS A 1 101 ? -15.734 -12.031 15.270 1.00 93.94 101 HIS A N 1
ATOM 811 C CA . HIS A 1 101 ? -16.097 -12.312 13.890 1.00 93.94 101 HIS A CA 1
ATOM 812 C C . HIS A 1 101 ? -15.372 -11.384 12.912 1.00 93.94 101 HIS A C 1
ATOM 814 O O . HIS A 1 101 ? -15.043 -10.236 13.214 1.00 93.94 101 HIS A O 1
ATOM 820 N N . GLU A 1 102 ? -15.117 -11.913 11.717 1.00 94.25 102 GLU A N 1
ATOM 821 C CA . GLU A 1 102 ? -14.496 -11.171 10.627 1.00 94.25 102 GLU A CA 1
ATOM 822 C C . GLU A 1 102 ? -15.529 -10.321 9.885 1.00 94.25 102 GLU A C 1
ATOM 824 O O . GLU A 1 102 ? -16.598 -10.808 9.509 1.00 94.25 102 GLU A O 1
ATOM 829 N N . VAL A 1 103 ? -15.162 -9.082 9.572 1.00 91.00 103 VAL A N 1
ATOM 830 C CA . VAL A 1 103 ? -15.931 -8.183 8.706 1.00 91.00 103 VAL A CA 1
ATOM 831 C C . VAL A 1 103 ? -15.084 -7.778 7.496 1.00 91.00 103 VAL A C 1
ATOM 833 O O . VAL A 1 103 ? -13.855 -7.705 7.599 1.00 91.00 103 VAL A O 1
ATOM 836 N N . PRO A 1 104 ? -15.684 -7.536 6.318 1.00 91.88 104 PRO A N 1
ATOM 837 C CA . PRO A 1 104 ? -14.926 -7.116 5.146 1.00 91.88 104 PRO A CA 1
ATOM 838 C C . PRO A 1 104 ? -14.242 -5.765 5.387 1.00 91.88 104 PRO A C 1
ATOM 840 O O . PRO A 1 104 ? -14.814 -4.854 5.987 1.00 91.88 104 PRO A O 1
ATOM 843 N N . TYR A 1 105 ? -13.015 -5.599 4.888 1.00 91.19 105 TYR A N 1
ATOM 844 C CA . TYR A 1 105 ? -12.439 -4.256 4.803 1.00 91.19 105 TYR A CA 1
ATOM 845 C C . TYR A 1 105 ? -13.208 -3.412 3.787 1.00 91.19 105 TYR A C 1
ATOM 847 O O . TYR A 1 105 ? -13.611 -3.882 2.717 1.00 91.19 105 TYR A O 1
ATOM 855 N N . HIS A 1 106 ? -13.306 -2.119 4.084 1.00 91.31 106 HIS A N 1
ATOM 856 C CA . HIS A 1 106 ? -13.826 -1.136 3.148 1.00 91.31 106 HIS A CA 1
ATOM 857 C C . HIS A 1 106 ? -12.955 -1.072 1.877 1.00 91.31 106 HIS A C 1
ATOM 859 O O . HIS A 1 106 ? -11.724 -1.083 1.963 1.00 91.31 106 HIS A O 1
ATOM 865 N N . GLN A 1 107 ? -13.563 -0.934 0.690 1.00 92.88 107 GLN A N 1
ATOM 866 C CA . GLN A 1 107 ? -12.836 -0.942 -0.594 1.00 92.88 107 GLN A CA 1
ATOM 867 C C . GLN A 1 107 ? -11.694 0.091 -0.650 1.00 92.88 107 GLN A C 1
ATOM 869 O O . GLN A 1 107 ? -10.636 -0.191 -1.203 1.00 92.88 107 GLN A O 1
ATOM 874 N N . ILE A 1 108 ? -11.878 1.255 -0.024 1.00 93.19 108 ILE A N 1
ATOM 875 C CA . ILE A 1 108 ? -10.862 2.322 0.078 1.00 93.19 108 ILE A CA 1
ATOM 876 C C . ILE A 1 108 ? -9.515 1.816 0.598 1.00 93.19 108 ILE A C 1
ATOM 878 O O . ILE A 1 108 ? -8.483 2.283 0.132 1.00 93.19 108 ILE A O 1
ATOM 882 N N . VAL A 1 109 ? -9.502 0.853 1.522 1.00 94.31 109 VAL A N 1
ATOM 883 C CA . VAL A 1 109 ? -8.255 0.303 2.072 1.00 94.31 109 VAL A CA 1
ATOM 884 C C . VAL A 1 109 ? -7.414 -0.338 0.962 1.00 94.31 109 VAL A C 1
ATOM 886 O O . VAL A 1 109 ? -6.217 -0.068 0.851 1.00 94.31 109 VAL A O 1
ATOM 889 N N . ARG A 1 110 ? -8.061 -1.111 0.080 1.00 95.56 110 ARG A N 1
ATOM 890 C CA . ARG A 1 110 ? -7.426 -1.717 -1.097 1.00 95.56 110 ARG A CA 1
ATOM 891 C C . ARG A 1 110 ? -6.948 -0.648 -2.075 1.00 95.56 110 ARG A C 1
ATOM 893 O O . ARG A 1 110 ? -5.813 -0.721 -2.525 1.00 95.56 110 ARG A O 1
ATOM 900 N N . GLU A 1 111 ? -7.754 0.375 -2.349 1.00 96.50 111 GLU A N 1
ATOM 901 C CA . GLU A 1 111 ? -7.374 1.452 -3.278 1.00 96.50 111 GLU A CA 1
ATOM 902 C C . GLU A 1 111 ? -6.172 2.272 -2.786 1.00 96.50 111 GLU A C 1
ATOM 904 O O . GLU A 1 111 ? -5.273 2.579 -3.569 1.00 96.50 111 GLU A O 1
ATOM 909 N N . ILE A 1 112 ? -6.092 2.560 -1.481 1.00 96.50 112 ILE A N 1
ATOM 910 C CA . ILE A 1 112 ? -4.921 3.210 -0.871 1.00 96.50 112 ILE A CA 1
ATOM 911 C C . ILE A 1 112 ? -3.675 2.334 -1.045 1.00 96.50 112 ILE A C 1
ATOM 913 O O . ILE A 1 112 ? -2.616 2.825 -1.447 1.00 96.50 112 ILE A O 1
ATOM 917 N N . ALA A 1 113 ? -3.793 1.033 -0.769 1.00 97.69 113 ALA A N 1
ATOM 918 C CA . ALA A 1 113 ? -2.693 0.094 -0.953 1.00 97.69 113 ALA A CA 1
ATOM 919 C C . ALA A 1 113 ? -2.262 0.002 -2.430 1.00 97.69 113 ALA A C 1
ATOM 921 O O . ALA A 1 113 ? -1.063 0.014 -2.715 1.00 97.69 113 ALA A O 1
ATOM 922 N N . MET A 1 114 ? -3.215 -0.008 -3.372 1.00 98.12 114 MET A N 1
ATOM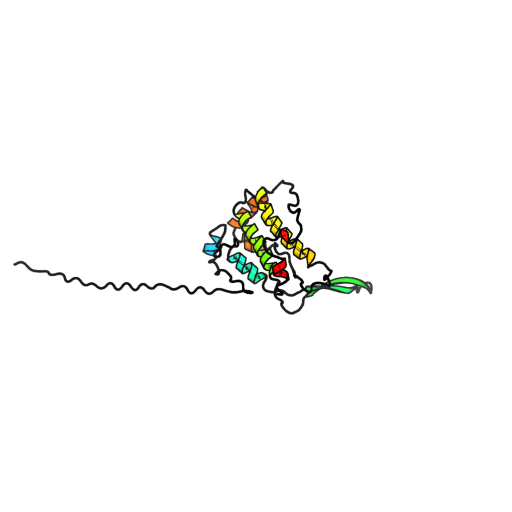 923 C CA . MET A 1 114 ? -2.953 -0.005 -4.817 1.00 98.12 114 MET A CA 1
ATOM 924 C C . MET A 1 114 ? -2.249 1.283 -5.268 1.00 98.12 114 MET A C 1
ATOM 926 O O . MET A 1 114 ? -1.284 1.218 -6.029 1.00 98.12 114 MET A O 1
ATOM 930 N N . GLN A 1 115 ? -2.653 2.450 -4.754 1.00 98.00 115 GLN A N 1
ATOM 931 C CA . GLN A 1 115 ? -1.968 3.722 -5.011 1.00 98.00 115 GLN A CA 1
ATOM 932 C C . GLN A 1 115 ? -0.516 3.689 -4.515 1.00 98.00 115 GLN A C 1
ATOM 934 O O . GLN A 1 115 ? 0.404 4.098 -5.229 1.00 98.00 115 GLN A O 1
ATOM 939 N N . GLY A 1 116 ? -0.285 3.165 -3.307 1.00 97.94 116 GLY A N 1
ATOM 940 C CA . GLY A 1 116 ? 1.069 2.967 -2.791 1.00 97.94 116 GLY A CA 1
ATOM 941 C C . GLY A 1 116 ? 1.881 1.983 -3.627 1.00 97.94 116 GLY A C 1
ATOM 942 O O . GLY A 1 116 ? 3.084 2.174 -3.800 1.00 97.94 116 GLY A O 1
ATOM 943 N N . ALA A 1 117 ? 1.240 0.951 -4.179 1.00 98.44 117 ALA A N 1
ATOM 944 C CA . ALA A 1 117 ? 1.905 -0.043 -5.008 1.00 98.44 117 ALA A CA 1
ATOM 945 C C . ALA A 1 117 ? 2.364 0.532 -6.352 1.00 98.44 117 ALA A C 1
ATOM 947 O O . ALA A 1 117 ? 3.518 0.323 -6.729 1.00 98.44 117 ALA A O 1
ATOM 948 N N . ARG A 1 118 ? 1.520 1.339 -7.010 1.00 98.38 118 ARG A N 1
ATOM 949 C CA . ARG A 1 118 ? 1.907 2.112 -8.202 1.00 98.38 118 ARG A CA 1
ATOM 950 C C . ARG A 1 118 ? 3.094 3.027 -7.908 1.00 98.38 118 ARG A C 1
ATOM 952 O O . ARG A 1 118 ? 4.076 3.050 -8.648 1.00 98.38 118 ARG A O 1
ATOM 959 N N . ALA A 1 119 ? 3.040 3.744 -6.784 1.00 97.88 119 ALA A N 1
ATOM 960 C CA . ALA A 1 119 ? 4.127 4.621 -6.361 1.00 97.88 119 ALA A CA 1
ATOM 961 C C . ALA A 1 119 ? 5.438 3.851 -6.116 1.00 97.88 119 ALA A C 1
ATOM 963 O O . ALA A 1 119 ? 6.511 4.326 -6.489 1.00 97.88 119 ALA A O 1
ATOM 964 N N . ALA A 1 120 ? 5.360 2.656 -5.525 1.00 98.19 120 ALA A N 1
ATOM 965 C CA . ALA A 1 120 ? 6.518 1.798 -5.308 1.00 98.19 120 ALA A CA 1
ATOM 966 C C . ALA A 1 120 ? 7.151 1.329 -6.630 1.00 98.19 120 ALA A C 1
ATOM 968 O O . ALA A 1 120 ? 8.379 1.320 -6.715 1.00 98.19 120 ALA A O 1
ATOM 969 N N . GLN A 1 121 ? 6.352 1.003 -7.659 1.00 98.00 121 GLN A N 1
ATOM 970 C CA . GLN A 1 121 ? 6.874 0.652 -8.990 1.00 98.00 121 GLN A CA 1
ATOM 971 C C . GLN A 1 121 ? 7.650 1.811 -9.621 1.00 98.00 121 GLN A C 1
ATOM 973 O O . GLN A 1 121 ? 8.788 1.622 -10.047 1.00 98.00 121 GLN A O 1
ATOM 978 N N . ILE A 1 122 ? 7.088 3.023 -9.588 1.00 97.88 122 ILE A N 1
ATOM 979 C CA . ILE A 1 122 ? 7.744 4.232 -10.115 1.00 97.88 122 ILE A CA 1
ATOM 980 C C . ILE A 1 122 ? 9.088 4.476 -9.410 1.00 97.88 122 ILE A C 1
ATOM 982 O O . ILE A 1 122 ? 10.097 4.748 -10.059 1.00 97.88 122 ILE A O 1
ATOM 986 N N . ILE A 1 123 ? 9.125 4.324 -8.082 1.00 97.50 123 ILE A N 1
ATOM 987 C CA . ILE A 1 123 ? 10.341 4.518 -7.281 1.00 97.50 123 ILE A CA 1
ATOM 988 C C . ILE A 1 123 ? 11.458 3.544 -7.664 1.00 97.50 123 ILE A C 1
ATOM 990 O O . ILE A 1 123 ? 12.619 3.944 -7.742 1.00 97.50 123 ILE A O 1
ATOM 994 N N . ILE A 1 124 ? 11.139 2.262 -7.862 1.00 98.00 124 ILE A N 1
ATOM 995 C CA . ILE A 1 124 ? 12.171 1.271 -8.191 1.00 98.00 124 ILE A CA 1
ATOM 996 C C . ILE A 1 124 ? 12.569 1.308 -9.664 1.00 98.00 124 ILE A C 1
ATOM 998 O O . ILE A 1 124 ? 13.668 0.856 -9.978 1.00 98.00 124 ILE A O 1
ATOM 1002 N N . GLN A 1 125 ? 11.706 1.821 -10.547 1.00 97.75 125 GLN A N 1
ATOM 1003 C CA . GLN A 1 125 ? 11.996 1.975 -11.970 1.00 97.75 125 GLN A CA 1
ATOM 1004 C C . GLN A 1 125 ? 13.055 3.052 -12.219 1.00 97.75 125 GLN A C 1
ATOM 1006 O O . GLN A 1 125 ? 13.980 2.811 -12.990 1.00 97.75 125 GLN A O 1
ATOM 1011 N N . GLU A 1 126 ? 12.939 4.196 -11.537 1.00 96.81 126 GLU A N 1
ATOM 1012 C CA . GLU A 1 126 ? 13.801 5.373 -11.728 1.00 96.81 126 GLU A CA 1
ATOM 1013 C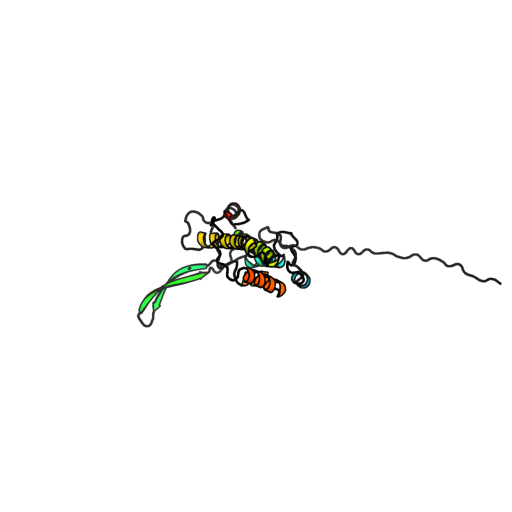 C . GLU A 1 126 ? 14.368 5.868 -10.379 1.00 96.81 126 GLU A C 1
ATOM 1015 O O . GLU A 1 126 ? 14.046 6.973 -9.917 1.00 96.81 126 GLU A O 1
ATOM 1020 N N . PRO A 1 127 ? 15.185 5.055 -9.678 1.00 97.62 127 PRO A N 1
ATOM 1021 C CA . PRO A 1 127 ? 15.647 5.378 -8.329 1.00 97.62 127 PRO A CA 1
ATOM 1022 C C . PRO A 1 127 ? 16.544 6.624 -8.276 1.00 97.62 127 PRO A C 1
ATOM 1024 O O . PRO A 1 127 ? 16.617 7.288 -7.246 1.00 97.62 127 PRO A O 1
ATOM 1027 N N . GLU A 1 128 ? 17.217 6.975 -9.369 1.00 97.25 128 GLU A N 1
ATOM 1028 C CA . GLU A 1 128 ? 18.007 8.202 -9.513 1.00 97.25 128 GLU A CA 1
ATOM 1029 C C . GLU A 1 128 ? 17.149 9.474 -9.582 1.00 97.25 128 GLU A C 1
ATOM 1031 O O . GLU A 1 128 ? 17.597 10.541 -9.158 1.00 97.25 128 GLU A O 1
ATOM 1036 N N . ARG A 1 129 ? 15.889 9.365 -10.020 1.00 97.25 129 ARG A N 1
ATOM 1037 C CA . ARG A 1 129 ? 14.929 10.480 -10.067 1.00 97.25 129 ARG A CA 1
ATOM 1038 C C . ARG A 1 129 ? 14.178 10.664 -8.751 1.00 97.25 129 ARG A C 1
ATOM 1040 O O . ARG A 1 129 ? 13.107 11.269 -8.718 1.00 97.25 129 ARG A O 1
ATOM 1047 N N . ALA A 1 130 ? 14.751 10.204 -7.636 1.00 97.00 130 ALA A N 1
ATOM 1048 C CA . ALA A 1 130 ? 14.096 10.180 -6.330 1.00 97.00 130 ALA A CA 1
ATOM 1049 C C . ALA A 1 130 ? 13.489 11.526 -5.902 1.00 97.00 130 ALA A C 1
ATOM 1051 O O . ALA A 1 130 ? 12.412 11.578 -5.313 1.00 97.00 130 ALA A O 1
ATOM 1052 N N . ARG A 1 131 ? 14.153 12.645 -6.218 1.00 94.19 131 ARG A N 1
ATOM 1053 C CA . ARG A 1 131 ? 13.670 13.992 -5.867 1.00 94.19 131 ARG A CA 1
ATOM 1054 C C . ARG A 1 131 ? 12.365 14.367 -6.569 1.00 94.19 131 ARG A C 1
ATOM 1056 O O . ARG A 1 131 ? 11.574 15.111 -5.993 1.00 94.19 131 ARG A O 1
ATOM 1063 N N . GLU A 1 132 ? 12.159 13.854 -7.775 1.00 93.69 132 GLU A N 1
ATOM 1064 C CA . GLU A 1 132 ? 10.966 14.072 -8.593 1.00 93.69 132 GLU A CA 1
ATOM 1065 C C . GLU A 1 132 ? 9.880 13.056 -8.217 1.00 93.69 132 GLU A C 1
ATOM 1067 O O . GLU A 1 132 ? 8.731 13.423 -7.967 1.00 93.69 132 GLU A O 1
ATOM 1072 N N . THR A 1 133 ? 10.257 11.781 -8.077 1.00 95.38 133 THR A N 1
ATOM 1073 C CA . THR A 1 133 ? 9.317 10.678 -7.836 1.00 95.38 133 THR A CA 1
ATOM 1074 C C . THR A 1 133 ? 8.838 10.579 -6.386 1.00 95.38 133 THR A C 1
ATOM 1076 O O . THR A 1 133 ? 7.759 10.033 -6.141 1.00 95.38 133 THR A O 1
ATOM 1079 N N . ARG A 1 134 ? 9.530 11.195 -5.411 1.00 94.38 134 ARG A N 1
ATOM 1080 C CA . ARG A 1 134 ? 9.085 11.216 -4.001 1.00 94.38 134 ARG A CA 1
ATOM 1081 C C . ARG A 1 134 ? 7.690 11.799 -3.801 1.00 94.38 134 ARG A C 1
ATOM 1083 O O . ARG A 1 134 ? 7.006 11.426 -2.849 1.00 94.38 134 ARG A O 1
ATOM 1090 N N . ALA A 1 135 ? 7.254 12.699 -4.684 1.00 93.88 135 ALA A N 1
ATOM 1091 C CA . ALA A 1 135 ? 5.915 13.273 -4.628 1.00 93.88 135 ALA A CA 1
ATOM 1092 C C . ALA A 1 135 ? 4.825 12.222 -4.842 1.00 93.88 135 ALA A C 1
ATOM 1094 O O . ALA A 1 135 ? 3.770 12.298 -4.217 1.00 93.88 135 ALA A O 1
ATOM 1095 N N . VAL A 1 136 ? 5.095 11.211 -5.668 1.00 94.25 136 VAL A N 1
ATOM 1096 C CA . VAL A 1 136 ? 4.140 10.145 -5.972 1.00 94.25 136 VAL A CA 1
ATOM 1097 C C . VAL A 1 136 ? 3.867 9.301 -4.727 1.00 94.25 136 VAL A C 1
ATOM 1099 O O . VAL A 1 136 ? 2.713 9.095 -4.356 1.00 94.25 136 VAL A O 1
ATOM 1102 N N . PHE A 1 137 ? 4.917 8.887 -4.015 1.00 93.31 137 PHE A N 1
ATOM 1103 C CA . PHE A 1 137 ? 4.762 8.114 -2.780 1.00 93.31 137 PHE A CA 1
ATOM 1104 C C . PHE A 1 137 ? 4.236 8.963 -1.620 1.00 93.31 137 PHE A C 1
ATOM 1106 O O . PHE A 1 137 ? 3.404 8.496 -0.847 1.00 93.31 137 PHE A O 1
ATOM 1113 N N . ALA A 1 138 ? 4.635 10.238 -1.537 1.00 93.69 138 ALA A N 1
ATOM 1114 C CA . ALA A 1 138 ? 4.066 11.172 -0.568 1.00 93.69 138 ALA A CA 1
ATOM 1115 C C . ALA A 1 138 ? 2.547 11.338 -0.751 1.00 93.69 138 ALA A C 1
ATOM 1117 O O . ALA A 1 138 ? 1.824 11.406 0.237 1.00 93.69 138 ALA A O 1
ATOM 1118 N N . ARG A 1 139 ? 2.034 11.351 -1.991 1.00 93.88 139 ARG A N 1
ATOM 1119 C CA . ARG A 1 139 ? 0.583 11.380 -2.250 1.00 93.88 139 ARG A CA 1
ATOM 1120 C C . ARG A 1 139 ? -0.128 10.138 -1.718 1.00 93.88 139 ARG A C 1
ATOM 1122 O O . ARG A 1 139 ? -1.151 10.287 -1.056 1.00 93.88 139 ARG A O 1
ATOM 1129 N N . ALA A 1 140 ? 0.428 8.947 -1.950 1.00 94.44 140 ALA A N 1
ATOM 1130 C CA . ALA A 1 140 ? -0.118 7.701 -1.407 1.00 94.44 140 ALA A CA 1
ATOM 1131 C C . ALA A 1 140 ? -0.132 7.723 0.132 1.00 94.44 140 ALA A C 1
ATOM 1133 O O . ALA A 1 140 ? -1.168 7.473 0.749 1.00 94.44 140 ALA A O 1
ATOM 1134 N N . TYR A 1 141 ? 0.993 8.112 0.745 1.00 93.81 141 TYR A N 1
ATOM 1135 C CA . TYR A 1 141 ? 1.133 8.274 2.195 1.00 93.81 141 TYR A CA 1
ATOM 1136 C C . TYR A 1 141 ? 0.086 9.236 2.763 1.00 93.81 141 TYR A C 1
ATOM 1138 O O . TYR A 1 141 ? -0.636 8.890 3.693 1.00 93.81 141 TYR A O 1
ATOM 1146 N N . ASN A 1 142 ? -0.038 10.428 2.177 1.00 93.06 142 ASN A N 1
ATOM 1147 C CA . ASN A 1 142 ? -0.969 11.452 2.643 1.00 93.06 142 ASN A CA 1
ATOM 1148 C C . ASN A 1 142 ? -2.432 11.029 2.462 1.00 93.06 142 ASN A C 1
ATOM 1150 O O . ASN A 1 142 ? -3.257 11.353 3.313 1.00 93.06 142 ASN A O 1
ATOM 1154 N N . CYS A 1 143 ? -2.748 10.269 1.408 1.00 93.81 143 CYS A N 1
ATOM 1155 C CA . CYS A 1 143 ? -4.072 9.680 1.227 1.00 93.81 143 CYS A CA 1
ATOM 1156 C C . CYS A 1 143 ? -4.376 8.693 2.368 1.00 93.81 143 CYS A C 1
ATOM 1158 O O . CYS A 1 143 ? -5.391 8.835 3.047 1.00 93.81 143 CYS A O 1
ATOM 1160 N N . SER A 1 144 ? -3.460 7.759 2.662 1.00 93.31 144 SER A N 1
ATOM 1161 C CA . SER A 1 144 ? -3.602 6.827 3.793 1.00 93.31 144 SER A CA 1
ATOM 1162 C C . SER A 1 144 ? -3.760 7.552 5.126 1.00 93.31 144 SER A C 1
ATOM 1164 O O . SER A 1 144 ? -4.636 7.215 5.921 1.00 93.31 144 SER A O 1
ATOM 1166 N N . PHE A 1 145 ? -2.922 8.559 5.366 1.00 91.25 145 PHE A N 1
ATOM 1167 C CA . PHE A 1 145 ? -2.921 9.336 6.597 1.00 91.25 145 PHE A CA 1
ATOM 1168 C C . PHE A 1 145 ? -4.236 10.098 6.785 1.00 91.25 145 PHE A C 1
ATOM 1170 O O . PHE A 1 145 ? -4.787 10.105 7.883 1.00 91.25 145 PHE A O 1
ATOM 1177 N N . TYR A 1 146 ? -4.783 10.684 5.714 1.00 90.25 146 TYR A N 1
ATOM 1178 C CA . TYR A 1 146 ? -6.084 11.348 5.759 1.00 90.25 146 TYR A CA 1
ATOM 1179 C C . TYR A 1 146 ? -7.181 10.400 6.257 1.00 90.25 146 TYR A C 1
ATOM 1181 O O . TYR A 1 146 ? -7.922 10.761 7.172 1.00 90.25 146 TYR A O 1
ATOM 1189 N N . PHE A 1 147 ? -7.268 9.182 5.714 1.00 89.38 147 PHE A N 1
ATOM 1190 C CA . PHE A 1 147 ? -8.278 8.214 6.146 1.00 89.38 147 PHE A CA 1
ATOM 1191 C C . PHE A 1 147 ? -8.031 7.706 7.568 1.00 89.38 147 PHE A C 1
ATOM 1193 O O . PHE A 1 147 ? -8.964 7.652 8.364 1.00 89.38 147 PHE A O 1
ATOM 1200 N N . GLN A 1 148 ? -6.781 7.422 7.929 1.00 86.69 148 GLN A N 1
ATOM 1201 C CA . GLN A 1 148 ? -6.439 6.992 9.284 1.00 86.69 148 GLN A CA 1
ATOM 1202 C C . GLN A 1 148 ? -6.804 8.058 10.332 1.00 86.69 148 GLN A C 1
ATOM 1204 O O . GLN A 1 148 ? -7.385 7.749 11.366 1.00 86.69 148 GLN A O 1
ATOM 1209 N N . HIS A 1 149 ? -6.533 9.335 10.067 1.00 83.75 149 HIS A N 1
ATOM 1210 C CA . HIS A 1 149 ? -6.863 10.398 11.019 1.00 83.75 149 HIS A CA 1
ATOM 1211 C C . HIS A 1 149 ? -8.340 10.779 11.027 1.00 83.75 149 HIS A C 1
ATOM 1213 O O . HIS A 1 149 ? -8.874 11.088 12.088 1.00 83.75 149 HIS A O 1
ATOM 1219 N N . THR A 1 150 ? -9.003 10.741 9.870 1.00 83.75 150 THR A N 1
ATOM 1220 C CA . THR A 1 150 ? -10.423 11.106 9.766 1.00 83.75 150 THR A CA 1
ATOM 1221 C C . THR A 1 150 ? -11.331 10.025 10.356 1.00 83.75 150 THR A C 1
ATOM 1223 O O . THR A 1 150 ? -12.383 10.360 10.889 1.00 83.75 150 THR A O 1
ATOM 1226 N N . PHE A 1 151 ? -10.937 8.746 10.284 1.00 77.75 151 PHE A N 1
ATOM 1227 C CA . PHE A 1 151 ? -11.804 7.621 10.653 1.00 77.75 151 PHE A CA 1
ATOM 1228 C C . PHE A 1 151 ? -11.299 6.761 11.827 1.00 77.75 151 PHE A C 1
ATOM 1230 O O . PHE A 1 151 ? -12.079 5.961 12.338 1.00 77.75 151 PHE A O 1
ATOM 1237 N N . SER A 1 152 ? -10.040 6.885 12.282 1.00 66.31 152 SER A N 1
ATOM 1238 C CA . SER A 1 152 ? -9.479 6.001 13.331 1.00 66.31 152 SER A CA 1
ATOM 1239 C C . SER A 1 152 ? -9.249 6.647 14.709 1.00 66.31 152 SER A C 1
ATOM 1241 O O . SER A 1 152 ? -8.926 5.919 15.646 1.00 66.31 152 SER A O 1
ATOM 1243 N N . PHE A 1 153 ? -9.412 7.967 14.883 1.00 58.25 153 PHE A N 1
ATOM 1244 C CA . PHE A 1 153 ? -9.257 8.641 16.191 1.00 58.25 153 PHE A CA 1
ATOM 1245 C C . PHE A 1 153 ? -10.608 9.092 16.778 1.00 58.25 153 PHE A C 1
ATOM 1247 O O . PHE A 1 153 ? -11.543 9.352 16.026 1.00 58.25 153 PHE A O 1
ATOM 1254 N N . PRO A 1 154 ? -10.752 9.117 18.118 1.00 55.62 154 PRO A N 1
ATOM 1255 C CA . PRO A 1 154 ? -11.963 8.746 18.840 1.00 55.62 154 PRO A CA 1
ATOM 1256 C C . PRO A 1 154 ? -12.991 9.874 18.847 1.00 55.62 154 PRO A C 1
ATOM 1258 O O . PRO A 1 154 ? -13.227 10.542 19.846 1.00 55.62 154 PRO A O 1
ATOM 1261 N N . ALA A 1 155 ? -13.645 10.060 17.720 1.00 46.94 155 ALA A N 1
ATOM 1262 C CA . ALA A 1 155 ? -15.011 10.517 17.693 1.00 46.94 155 ALA A CA 1
ATOM 1263 C C . ALA A 1 155 ? -15.648 9.786 16.516 1.00 46.94 155 ALA A C 1
ATOM 1265 O O . ALA A 1 155 ? -15.325 10.120 15.376 1.00 46.94 155 ALA A O 1
ATOM 1266 N N . PRO A 1 156 ? -16.523 8.785 16.737 1.00 46.38 156 PRO A N 1
ATOM 1267 C CA . PRO A 1 156 ? -17.485 8.468 15.699 1.00 46.38 156 PRO A CA 1
ATOM 1268 C C . PRO A 1 156 ? -18.182 9.793 15.396 1.00 46.38 156 PRO A C 1
ATOM 1270 O O . PRO A 1 156 ? -18.873 10.345 16.259 1.00 46.38 156 PRO A O 1
ATOM 1273 N N . SER A 1 157 ? -17.924 10.378 14.226 1.00 42.72 157 SER A N 1
ATOM 1274 C CA . SER A 1 157 ? -18.764 11.464 13.760 1.00 42.72 157 SER A CA 1
ATOM 1275 C C . SER A 1 157 ? -20.166 10.869 13.724 1.00 42.72 157 SER A C 1
ATOM 1277 O O . SER A 1 157 ? -20.444 9.939 12.972 1.00 42.72 157 SER A O 1
ATOM 1279 N N . LYS A 1 158 ? -21.038 11.344 14.620 1.00 46.25 158 LYS A N 1
ATOM 1280 C CA . LYS A 1 158 ? -22.397 10.814 14.829 1.00 46.25 158 LYS A CA 1
ATOM 1281 C C . LYS A 1 158 ? -23.261 10.824 13.562 1.00 46.25 158 LYS A C 1
ATOM 1283 O O . LYS A 1 158 ? -24.374 10.318 13.590 1.00 46.25 158 LYS A O 1
ATOM 1288 N N . GLU A 1 159 ? -22.775 11.421 12.482 1.00 48.47 159 GLU A N 1
ATOM 1289 C CA . GLU A 1 159 ? -23.547 11.707 11.285 1.00 48.47 159 GLU A CA 1
ATOM 1290 C C . GLU A 1 159 ? -23.367 10.665 10.178 1.00 48.47 159 GLU A C 1
ATOM 1292 O O . GLU A 1 159 ? -24.267 10.527 9.354 1.00 48.47 159 GLU A O 1
ATOM 1297 N N . ASN A 1 160 ? -22.287 9.871 10.172 1.00 47.41 160 ASN A N 1
ATOM 1298 C CA . ASN A 1 160 ? -22.028 8.947 9.066 1.00 47.41 160 ASN A CA 1
ATOM 1299 C C . ASN A 1 160 ? -21.673 7.563 9.618 1.00 47.41 160 ASN A C 1
ATOM 1301 O O . ASN A 1 160 ? -20.581 7.358 10.140 1.00 47.41 160 ASN A O 1
ATOM 1305 N N . ASN A 1 161 ? -22.571 6.591 9.460 1.00 54.12 161 ASN A N 1
ATOM 1306 C CA . ASN A 1 161 ? -22.384 5.185 9.851 1.00 54.12 161 ASN A CA 1
ATOM 1307 C C . ASN A 1 161 ? -21.323 4.444 8.990 1.00 54.12 161 ASN A C 1
ATOM 1309 O O . ASN A 1 161 ? -21.326 3.221 8.898 1.00 54.12 161 ASN A O 1
ATOM 1313 N N . GLU A 1 162 ? -20.441 5.188 8.317 1.00 59.28 162 GLU A N 1
ATOM 1314 C CA . GLU A 1 162 ? -19.436 4.721 7.363 1.00 59.28 162 GLU A CA 1
ATOM 1315 C C . GLU A 1 162 ? -18.046 4.830 8.015 1.00 59.28 162 GLU A C 1
ATOM 1317 O O . GLU A 1 162 ? -17.315 5.804 7.817 1.00 59.28 162 GLU A O 1
ATOM 1322 N N . SER A 1 163 ? -17.670 3.854 8.846 1.00 68.56 163 SER A N 1
ATOM 1323 C CA . SER A 1 163 ? -16.322 3.803 9.422 1.00 68.56 163 SER A CA 1
ATOM 1324 C C . SER A 1 163 ? -15.361 3.060 8.493 1.00 68.56 163 SER A C 1
ATOM 1326 O O . SER A 1 163 ? -15.507 1.858 8.269 1.00 68.56 163 SER A O 1
ATOM 1328 N N . VAL A 1 164 ? -14.330 3.745 7.996 1.00 80.00 164 VAL A N 1
ATOM 1329 C CA . VAL A 1 164 ? -13.186 3.084 7.352 1.00 80.00 164 VAL A CA 1
ATOM 1330 C C . VAL A 1 164 ? -12.245 2.601 8.452 1.00 80.00 164 VAL A C 1
ATOM 1332 O O . VAL A 1 164 ? -11.446 3.372 8.984 1.00 80.00 164 VAL A O 1
ATOM 1335 N N . TYR A 1 165 ? -12.366 1.328 8.823 1.00 79.31 165 TYR A N 1
ATOM 1336 C CA . TYR A 1 165 ? -11.503 0.738 9.837 1.00 79.31 165 TYR A CA 1
ATOM 1337 C C . TYR A 1 165 ? -10.129 0.370 9.262 1.00 79.31 165 TYR A C 1
ATOM 1339 O O . TYR A 1 165 ? -10.020 -0.318 8.245 1.00 79.31 165 TYR A O 1
ATOM 1347 N N . LEU A 1 166 ? -9.080 0.840 9.937 1.00 83.38 166 LEU A N 1
ATOM 1348 C CA . LEU A 1 166 ? -7.678 0.540 9.661 1.00 83.38 166 LEU A CA 1
ATOM 1349 C C . LEU A 1 166 ? -7.027 0.108 10.982 1.00 83.38 166 LEU A C 1
ATOM 1351 O O . LEU A 1 166 ? -6.694 0.941 11.822 1.00 83.38 166 LEU A O 1
ATOM 1355 N N . ASP A 1 167 ? -6.858 -1.198 11.184 1.00 83.25 167 ASP A N 1
ATOM 1356 C CA . ASP A 1 167 ? -6.182 -1.779 12.358 1.00 83.25 167 ASP A CA 1
ATOM 1357 C C . ASP A 1 167 ? -4.660 -1.620 12.335 1.00 83.25 167 ASP A C 1
ATOM 1359 O O . ASP A 1 167 ? -4.008 -1.762 13.376 1.00 83.25 167 ASP A O 1
ATOM 1363 N N . HIS A 1 168 ? -4.090 -1.340 11.163 1.00 87.38 168 HIS A N 1
ATOM 1364 C CA . HIS A 1 168 ? -2.654 -1.239 10.958 1.00 87.38 168 HIS A CA 1
ATOM 1365 C C . HIS A 1 168 ? -2.286 -0.186 9.911 1.00 87.38 168 HIS A C 1
ATOM 1367 O O . HIS A 1 168 ? -3.114 0.343 9.169 1.00 87.38 168 HIS A O 1
ATOM 1373 N N . TYR A 1 169 ? -0.993 0.117 9.864 1.00 91.06 169 TYR A N 1
ATOM 1374 C CA . TYR A 1 169 ? -0.422 1.040 8.902 1.00 91.06 169 TYR A CA 1
ATOM 1375 C C . TYR A 1 169 ? -0.214 0.342 7.546 1.00 91.06 169 TYR A C 1
ATOM 1377 O O . TYR A 1 169 ? 0.576 -0.599 7.457 1.00 91.06 169 TYR A O 1
ATOM 1385 N N . ILE A 1 170 ? -0.902 0.807 6.494 1.00 94.81 170 ILE A N 1
ATOM 1386 C CA . ILE A 1 170 ? -0.919 0.155 5.168 1.00 94.81 170 ILE A CA 1
ATOM 1387 C C . ILE A 1 170 ? 0.489 0.033 4.576 1.00 94.81 170 ILE A C 1
ATOM 1389 O O . ILE A 1 170 ? 0.861 -1.021 4.074 1.00 94.81 170 ILE A O 1
ATOM 1393 N N . PHE A 1 171 ? 1.315 1.079 4.669 1.00 96.00 171 PHE A N 1
ATOM 1394 C CA . PHE A 1 171 ? 2.665 1.087 4.082 1.00 96.00 171 PHE A CA 1
ATOM 1395 C C . PHE A 1 171 ? 3.750 0.584 5.051 1.00 96.00 171 PHE A C 1
ATOM 1397 O O . PHE A 1 171 ? 4.877 1.094 5.065 1.00 96.00 171 PHE A O 1
ATOM 1404 N N . GLY A 1 172 ? 3.389 -0.383 5.899 1.00 95.44 172 GLY A N 1
ATOM 1405 C CA . GLY A 1 172 ? 4.262 -1.001 6.895 1.00 95.44 172 GLY A CA 1
ATOM 1406 C C . GLY A 1 172 ? 5.244 -2.022 6.316 1.00 95.44 172 GLY A C 1
ATOM 1407 O O . GLY A 1 172 ? 5.481 -2.090 5.107 1.00 95.44 172 GLY A O 1
ATOM 1408 N N . ASP A 1 173 ? 5.827 -2.828 7.199 1.00 96.25 173 ASP A N 1
ATOM 1409 C CA . ASP A 1 173 ? 6.875 -3.780 6.822 1.00 96.25 173 ASP A CA 1
ATOM 1410 C C . ASP A 1 173 ? 6.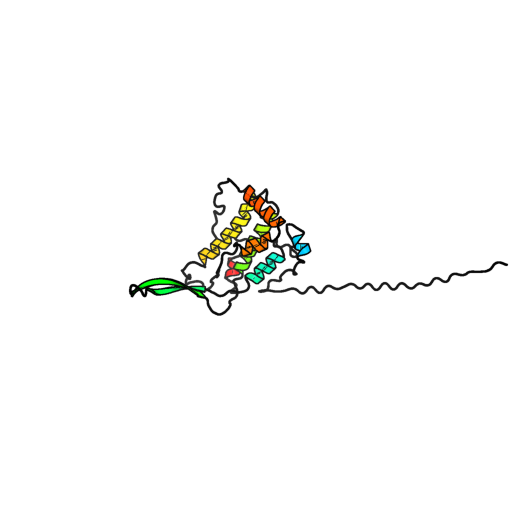350 -4.923 5.948 1.00 96.25 173 ASP A C 1
ATOM 1412 O O . ASP A 1 173 ? 7.035 -5.308 5.007 1.00 96.25 173 ASP A O 1
ATOM 1416 N N . GLU A 1 174 ? 5.114 -5.390 6.162 1.00 96.94 174 GLU A N 1
ATOM 1417 C CA . GLU A 1 174 ? 4.477 -6.392 5.290 1.00 96.94 174 GLU A CA 1
ATOM 1418 C C . GLU A 1 174 ? 4.347 -5.881 3.846 1.00 96.94 174 GLU A C 1
ATOM 1420 O O . GLU A 1 174 ? 4.709 -6.570 2.890 1.00 96.94 174 GLU A O 1
ATOM 1425 N N . PHE A 1 175 ? 3.906 -4.630 3.688 1.00 97.62 175 PHE A N 1
ATOM 1426 C CA . PHE A 1 175 ? 3.793 -3.990 2.382 1.00 97.62 175 PHE A CA 1
ATOM 1427 C C . PHE A 1 175 ? 5.166 -3.839 1.717 1.00 97.62 175 PHE A C 1
ATOM 1429 O O . PHE A 1 175 ? 5.343 -4.178 0.549 1.00 97.62 175 PHE A O 1
ATOM 1436 N N . LYS A 1 176 ? 6.187 -3.386 2.453 1.00 97.56 176 LYS A N 1
ATOM 1437 C CA . LYS A 1 176 ? 7.556 -3.299 1.916 1.00 97.56 176 LYS A CA 1
ATOM 1438 C C . LYS A 1 176 ? 8.115 -4.673 1.550 1.00 97.56 176 LYS A C 1
ATOM 1440 O O . LYS A 1 176 ? 8.797 -4.787 0.531 1.00 97.56 176 LYS A O 1
ATOM 1445 N N . ALA A 1 177 ? 7.822 -5.699 2.346 1.00 97.88 177 ALA A N 1
ATOM 1446 C CA . ALA A 1 177 ? 8.273 -7.062 2.107 1.00 97.88 177 ALA A CA 1
ATOM 1447 C C . ALA A 1 177 ? 7.713 -7.609 0.791 1.00 97.88 177 ALA A C 1
ATOM 1449 O O . ALA A 1 177 ? 8.478 -8.173 0.014 1.00 97.88 177 ALA A O 1
ATOM 1450 N N . VAL A 1 178 ? 6.430 -7.374 0.484 1.00 97.88 178 VAL A N 1
ATOM 1451 C CA . VAL A 1 178 ? 5.861 -7.791 -0.809 1.00 97.88 178 VAL A CA 1
ATOM 1452 C C . VAL A 1 178 ? 6.377 -6.934 -1.971 1.00 97.88 178 VAL A C 1
ATOM 1454 O O . VAL A 1 178 ? 6.727 -7.467 -3.023 1.00 97.88 178 VAL A O 1
ATOM 1457 N N . GLN A 1 179 ? 6.518 -5.614 -1.795 1.00 98.00 179 GLN A N 1
ATOM 1458 C CA . GLN A 1 179 ? 6.997 -4.720 -2.859 1.00 98.00 179 GLN A CA 1
ATOM 1459 C C . GLN A 1 179 ? 8.451 -4.994 -3.245 1.00 98.00 179 GLN A C 1
ATOM 1461 O O . GLN A 1 179 ? 8.798 -4.983 -4.431 1.00 98.00 179 GLN A O 1
ATOM 1466 N N . PHE A 1 180 ? 9.303 -5.271 -2.259 1.00 98.00 180 PHE A N 1
ATOM 1467 C CA . PHE A 1 180 ? 10.751 -5.369 -2.425 1.00 98.00 180 PHE A CA 1
ATOM 1468 C C . PHE A 1 180 ? 11.289 -6.773 -2.117 1.00 98.00 180 PHE A C 1
ATOM 1470 O O . PHE A 1 180 ? 12.417 -6.911 -1.647 1.00 98.00 180 PHE A O 1
ATOM 1477 N N . ASN A 1 181 ? 10.501 -7.801 -2.440 1.00 97.50 181 ASN A N 1
ATOM 1478 C CA . ASN A 1 181 ? 10.754 -9.233 -2.209 1.00 97.50 181 ASN A CA 1
ATOM 1479 C C . ASN A 1 181 ? 11.952 -9.849 -2.967 1.00 97.50 181 ASN A C 1
ATOM 1481 O O . ASN A 1 181 ? 12.224 -11.036 -2.804 1.00 97.50 181 ASN A O 1
ATOM 1485 N N . THR A 1 182 ? 12.683 -9.091 -3.792 1.00 98.25 182 THR A N 1
ATOM 1486 C CA . THR A 1 182 ? 13.909 -9.573 -4.456 1.00 98.25 182 THR A CA 1
ATOM 1487 C C . THR A 1 182 ? 15.079 -8.643 -4.179 1.00 98.25 182 THR A C 1
ATOM 1489 O O . THR A 1 182 ? 14.914 -7.425 -4.117 1.00 98.25 182 THR A O 1
ATOM 1492 N N . SER A 1 183 ? 16.301 -9.183 -4.137 1.00 98.19 183 SER A N 1
ATOM 1493 C CA . SER A 1 183 ? 17.511 -8.377 -3.911 1.00 98.19 183 SER A CA 1
ATOM 1494 C C . SER A 1 183 ? 17.699 -7.269 -4.955 1.00 98.19 183 SER A C 1
ATOM 1496 O O . SER A 1 183 ? 18.341 -6.256 -4.683 1.00 98.19 183 SER A O 1
ATOM 1498 N N . ARG A 1 184 ? 17.169 -7.430 -6.178 1.00 98.19 184 ARG A N 1
ATOM 1499 C CA . ARG A 1 184 ? 17.204 -6.381 -7.210 1.00 98.19 184 ARG A CA 1
ATOM 1500 C C . ARG A 1 184 ? 16.269 -5.222 -6.848 1.00 98.19 184 ARG A C 1
ATOM 1502 O O . ARG A 1 184 ? 16.697 -4.073 -6.924 1.00 98.19 184 ARG A O 1
ATOM 1509 N N . ARG A 1 185 ? 15.049 -5.524 -6.392 1.00 98.44 185 ARG A N 1
ATOM 1510 C CA . ARG A 1 185 ? 14.052 -4.535 -5.950 1.00 98.44 185 ARG A CA 1
ATOM 1511 C C . ARG A 1 185 ? 14.500 -3.813 -4.680 1.00 98.44 185 ARG A C 1
ATOM 1513 O O . ARG A 1 185 ? 14.481 -2.586 -4.652 1.00 98.44 185 ARG A O 1
ATOM 1520 N N . SER A 1 186 ? 15.005 -4.537 -3.677 1.00 98.31 186 SER A N 1
ATOM 1521 C CA . SER A 1 186 ? 15.509 -3.916 -2.443 1.00 98.31 186 SER A CA 1
ATOM 1522 C C . SER A 1 186 ? 16.710 -3.003 -2.717 1.00 98.31 186 SER A C 1
ATOM 1524 O O . SER A 1 186 ? 16.789 -1.916 -2.153 1.00 98.31 186 SER A O 1
ATOM 1526 N N . ARG A 1 187 ? 17.623 -3.384 -3.629 1.00 98.56 187 ARG A N 1
ATOM 1527 C CA . ARG A 1 187 ? 18.743 -2.517 -4.047 1.00 98.56 187 ARG A CA 1
ATOM 1528 C C . ARG A 1 187 ? 18.278 -1.262 -4.784 1.00 98.56 187 ARG A C 1
ATOM 1530 O O . ARG A 1 187 ? 18.849 -0.201 -4.556 1.00 98.56 187 ARG A O 1
ATOM 1537 N N . ALA A 1 188 ? 17.268 -1.361 -5.649 1.00 98.50 188 ALA A N 1
ATOM 1538 C CA . ALA A 1 188 ? 16.690 -0.193 -6.315 1.00 98.50 188 ALA A CA 1
ATOM 1539 C C . ALA A 1 188 ? 16.057 0.768 -5.295 1.00 98.50 188 ALA A C 1
ATOM 1541 O O . ALA A 1 188 ? 16.367 1.956 -5.292 1.00 98.50 188 ALA A O 1
ATOM 1542 N N . PHE A 1 189 ? 15.276 0.240 -4.350 1.00 98.06 189 PHE A N 1
ATOM 1543 C CA . PHE A 1 189 ? 14.707 1.039 -3.265 1.00 98.06 189 PHE A CA 1
ATOM 1544 C C . PHE A 1 189 ? 15.785 1.667 -2.361 1.00 98.06 189 PHE A C 1
ATOM 1546 O O . PHE A 1 189 ? 15.684 2.831 -1.980 1.00 98.06 189 PHE A O 1
ATOM 1553 N N . ALA A 1 190 ? 16.866 0.940 -2.065 1.00 98.25 190 ALA A N 1
ATOM 1554 C CA . ALA A 1 190 ? 18.005 1.486 -1.331 1.00 98.25 190 ALA A CA 1
ATOM 1555 C C . ALA A 1 190 ? 18.689 2.633 -2.096 1.00 98.25 190 ALA A C 1
ATOM 1557 O O . ALA A 1 190 ? 18.992 3.659 -1.493 1.00 98.25 190 ALA A O 1
ATOM 1558 N N . LYS A 1 191 ? 18.886 2.503 -3.418 1.00 98.44 191 LYS A N 1
ATOM 1559 C CA . LYS A 1 191 ? 19.406 3.588 -4.272 1.00 98.44 191 LYS A CA 1
ATOM 1560 C C . LYS A 1 191 ? 18.520 4.829 -4.222 1.00 98.44 191 LYS A C 1
ATOM 1562 O O . LYS A 1 191 ? 19.044 5.924 -4.051 1.00 98.44 191 LYS A O 1
ATOM 1567 N N . TYR A 1 192 ? 17.205 4.645 -4.297 1.00 97.88 192 TYR A N 1
ATOM 1568 C CA . TYR A 1 192 ? 16.243 5.732 -4.145 1.00 97.88 192 TYR A CA 1
ATOM 1569 C C . TYR A 1 192 ? 16.394 6.443 -2.789 1.00 97.88 192 TYR A C 1
ATOM 1571 O O . TYR A 1 192 ? 16.527 7.665 -2.743 1.00 97.88 192 TYR A O 1
ATOM 1579 N N . ASN A 1 193 ? 16.465 5.693 -1.683 1.00 96.94 193 ASN A N 1
ATOM 1580 C CA . ASN A 1 193 ? 16.650 6.283 -0.352 1.00 96.94 193 ASN A CA 1
ATOM 1581 C C . ASN A 1 193 ? 17.996 7.011 -0.220 1.00 96.94 193 ASN A C 1
ATOM 1583 O O . ASN A 1 193 ? 18.049 8.092 0.360 1.00 96.94 193 ASN A O 1
ATOM 1587 N N . MET A 1 194 ? 19.074 6.460 -0.789 1.00 97.38 194 MET A N 1
ATOM 1588 C CA . MET A 1 194 ? 20.384 7.122 -0.815 1.00 97.38 194 MET A CA 1
ATOM 1589 C C . MET A 1 194 ? 20.355 8.429 -1.616 1.00 97.38 194 MET A C 1
ATOM 1591 O O . MET A 1 194 ? 20.957 9.408 -1.186 1.00 97.38 194 MET A O 1
ATOM 1595 N N . ALA A 1 195 ? 19.623 8.486 -2.733 1.00 97.00 195 ALA A N 1
ATOM 1596 C CA . ALA A 1 195 ? 19.469 9.701 -3.540 1.00 97.00 195 ALA A CA 1
ATOM 1597 C C . ALA A 1 195 ? 18.682 10.819 -2.821 1.00 97.00 195 ALA A C 1
ATOM 1599 O O . ALA A 1 195 ? 18.803 11.998 -3.174 1.00 97.00 195 ALA A O 1
ATOM 1600 N N . LEU A 1 196 ? 17.898 10.460 -1.799 1.00 95.75 196 LEU A N 1
ATOM 1601 C CA . LEU A 1 196 ? 17.256 11.398 -0.876 1.00 95.75 196 LEU A CA 1
ATOM 1602 C C . LEU A 1 196 ? 18.130 11.740 0.346 1.00 95.75 196 LEU A C 1
ATOM 1604 O O . LEU A 1 196 ? 17.777 12.608 1.139 1.00 95.75 196 LEU A O 1
ATOM 1608 N N . GLY A 1 197 ? 19.269 11.074 0.532 1.00 95.81 197 GLY A N 1
ATOM 1609 C CA . GLY A 1 197 ? 20.158 11.319 1.663 1.00 95.81 197 GLY A CA 1
ATOM 1610 C C . GLY A 1 197 ? 20.686 12.758 1.694 1.00 95.81 197 GLY A C 1
ATOM 1611 O O . GLY A 1 197 ? 21.018 13.339 0.662 1.00 95.81 197 GLY A O 1
ATOM 1612 N N . GLY A 1 198 ? 20.764 13.340 2.894 1.00 93.12 198 GLY A N 1
ATOM 1613 C CA . GLY A 1 198 ? 21.342 14.671 3.126 1.00 93.12 198 GLY A CA 1
ATOM 1614 C C . GLY A 1 198 ? 20.472 15.863 2.705 1.00 93.12 198 GLY A C 1
ATOM 1615 O O . GLY A 1 198 ? 20.861 17.003 2.948 1.00 93.12 198 GLY A O 1
ATOM 1616 N N . GLY A 1 199 ? 19.301 15.637 2.103 1.00 91.75 199 GLY A N 1
ATOM 1617 C CA . GLY A 1 199 ? 18.352 16.701 1.780 1.00 91.75 199 GLY A CA 1
ATOM 1618 C C . GLY A 1 199 ? 17.364 16.984 2.915 1.00 91.75 199 GLY A C 1
ATOM 1619 O O . GLY A 1 199 ? 16.891 16.070 3.586 1.00 91.75 199 GLY A O 1
ATOM 1620 N N . VAL A 1 200 ? 16.996 18.255 3.089 1.00 90.56 200 VAL A N 1
ATOM 1621 C CA . VAL A 1 200 ? 15.817 18.650 3.872 1.00 90.56 200 VAL A CA 1
ATOM 1622 C C . VAL A 1 200 ? 14.673 18.863 2.898 1.00 90.56 200 VAL A C 1
ATOM 1624 O O . VAL A 1 200 ? 14.748 19.705 2.003 1.00 90.56 200 VAL A O 1
ATOM 1627 N N . TYR A 1 201 ? 13.606 18.092 3.061 1.00 87.62 201 TYR A N 1
ATOM 1628 C CA . TYR A 1 201 ? 12.468 18.144 2.162 1.00 87.62 201 TYR A CA 1
ATOM 1629 C C . TYR A 1 201 ? 11.233 18.647 2.892 1.00 87.62 201 TYR A C 1
ATOM 1631 O O . TYR A 1 201 ? 10.818 18.073 3.895 1.00 87.62 201 TYR A O 1
ATOM 1639 N N . GLY A 1 202 ? 10.617 19.699 2.355 1.00 85.50 202 GLY A N 1
ATOM 1640 C CA . GLY A 1 202 ? 9.324 20.161 2.842 1.00 85.50 202 GLY A CA 1
ATOM 1641 C C . GLY A 1 202 ? 8.233 19.106 2.645 1.00 85.50 202 GLY A C 1
ATOM 1642 O O . GLY A 1 202 ? 8.328 18.242 1.759 1.00 85.50 202 GLY A O 1
ATOM 1643 N N . ASN A 1 203 ? 7.177 19.221 3.452 1.00 79.94 203 ASN A N 1
ATOM 1644 C CA . ASN A 1 203 ? 5.948 18.474 3.231 1.00 79.94 203 ASN A CA 1
ATOM 1645 C C . ASN A 1 203 ? 5.401 18.842 1.843 1.00 79.94 203 ASN A C 1
ATOM 1647 O O . ASN A 1 203 ? 5.115 20.005 1.562 1.00 79.94 203 ASN A O 1
ATOM 1651 N N . LEU A 1 204 ? 5.321 17.854 0.951 1.00 71.44 204 LEU A N 1
ATOM 1652 C CA . LEU A 1 204 ? 4.936 18.062 -0.446 1.00 71.44 204 LEU A CA 1
ATOM 1653 C C . LEU A 1 204 ? 3.447 18.325 -0.639 1.00 71.44 204 LEU A C 1
ATOM 1655 O O . LEU A 1 204 ? 3.027 18.692 -1.734 1.00 71.44 204 LEU A O 1
ATOM 1659 N N . SER A 1 205 ? 2.649 18.142 0.405 1.00 61.66 205 SER A N 1
ATOM 1660 C CA . SER A 1 205 ? 1.214 18.314 0.324 1.00 61.66 205 SER A CA 1
ATOM 1661 C C . SER A 1 205 ? 0.795 19.618 0.984 1.00 61.66 205 SER A C 1
ATOM 1663 O O . SER A 1 205 ? 0.711 19.714 2.205 1.00 61.66 205 SER A O 1
ATOM 1665 N N . LYS A 1 206 ? 0.489 20.628 0.161 1.00 62.22 206 LYS A N 1
ATOM 1666 C CA . LYS A 1 206 ? -0.389 21.730 0.589 1.00 62.22 206 LYS A CA 1
ATOM 1667 C C . LYS A 1 206 ? -1.846 21.262 0.736 1.00 62.22 206 LYS A C 1
ATOM 1669 O O . LYS A 1 206 ? -2.622 21.914 1.421 1.00 62.22 206 LYS A O 1
ATOM 1674 N N . ASN A 1 207 ? -2.191 20.119 0.135 1.00 65.44 207 ASN A N 1
ATOM 1675 C CA . ASN A 1 207 ? -3.547 19.587 0.059 1.00 65.44 207 ASN A CA 1
ATOM 1676 C C . ASN A 1 207 ? -3.663 18.341 0.939 1.00 65.44 207 ASN A C 1
ATOM 1678 O O . ASN A 1 207 ? -3.584 17.218 0.460 1.00 65.44 207 ASN A O 1
ATOM 1682 N N . ASN A 1 208 ? -3.822 18.500 2.247 1.00 67.06 208 ASN A N 1
ATOM 1683 C CA . ASN A 1 208 ? -4.146 17.351 3.092 1.00 67.06 208 ASN A CA 1
ATOM 1684 C C . ASN A 1 208 ? -5.627 17.021 2.892 1.00 67.06 208 ASN A C 1
ATOM 1686 O O . ASN A 1 208 ? -6.481 17.843 3.213 1.00 67.06 208 ASN A O 1
ATOM 1690 N N . GLY A 1 209 ? -5.949 15.860 2.319 1.00 80.50 209 GLY A N 1
ATOM 1691 C CA . GLY A 1 209 ? -7.346 15.539 2.042 1.00 80.50 209 GLY A CA 1
ATOM 1692 C C . GLY A 1 209 ? -7.569 14.389 1.074 1.00 80.50 209 GLY A C 1
ATOM 1693 O O . GLY A 1 209 ? -6.650 13.680 0.680 1.00 80.50 209 GLY A O 1
ATOM 1694 N N . ARG A 1 210 ? -8.825 14.242 0.653 1.00 86.75 210 ARG A N 1
ATOM 1695 C CA . ARG A 1 210 ? -9.257 13.238 -0.332 1.00 86.75 210 ARG A CA 1
ATOM 1696 C C . ARG A 1 210 ? -8.629 13.458 -1.710 1.00 86.75 210 ARG A C 1
ATOM 1698 O O . ARG A 1 210 ? -8.412 12.493 -2.428 1.00 86.75 210 ARG A O 1
ATOM 1705 N N . ASP A 1 211 ? -8.287 14.699 -2.046 1.00 89.31 211 ASP A N 1
ATOM 1706 C CA . ASP A 1 211 ? -7.807 15.078 -3.382 1.00 89.31 211 ASP A CA 1
ATOM 1707 C C . ASP A 1 211 ? -6.384 14.586 -3.690 1.00 89.31 211 ASP A C 1
ATOM 1709 O O . ASP A 1 211 ? -5.953 14.604 -4.843 1.00 89.31 211 ASP A O 1
ATOM 1713 N N . VAL A 1 212 ? -5.626 14.132 -2.680 1.00 92.25 212 VAL A N 1
ATOM 1714 C CA . VAL A 1 212 ? -4.313 13.507 -2.927 1.00 92.25 212 VAL A CA 1
ATOM 1715 C C . VAL A 1 212 ? -4.423 12.059 -3.390 1.00 92.25 212 VAL A C 1
ATOM 1717 O O . VAL A 1 212 ? -3.471 11.550 -3.996 1.00 92.25 212 VAL A O 1
ATOM 1720 N N . CYS A 1 213 ? -5.564 11.419 -3.132 1.00 94.62 213 CYS A N 1
ATOM 1721 C CA . CYS A 1 213 ? -5.859 10.073 -3.589 1.00 94.62 213 CYS A CA 1
ATOM 1722 C C . CYS A 1 213 ? -6.036 10.066 -5.115 1.00 94.62 213 CYS A C 1
ATOM 1724 O O . CYS A 1 213 ? -6.575 11.011 -5.686 1.00 94.62 213 CYS A O 1
ATOM 1726 N N . ASP A 1 214 ? -5.572 9.019 -5.795 1.00 95.38 214 ASP A N 1
ATOM 1727 C CA . ASP A 1 214 ? -5.726 8.880 -7.255 1.00 95.38 214 ASP A CA 1
ATOM 1728 C C . ASP A 1 214 ? -7.030 8.166 -7.664 1.00 95.38 214 ASP A C 1
ATOM 1730 O O . ASP A 1 214 ? -7.246 7.862 -8.836 1.00 95.38 214 ASP A O 1
ATOM 1734 N N . PHE A 1 215 ? -7.929 7.954 -6.701 1.00 94.69 215 PHE A N 1
ATOM 1735 C CA . PHE A 1 215 ? -9.236 7.330 -6.867 1.00 94.69 215 PHE A CA 1
ATOM 1736 C C . PHE A 1 215 ? -10.356 8.219 -6.305 1.00 94.69 215 PHE A C 1
ATOM 1738 O O . PHE A 1 215 ? -10.144 9.088 -5.457 1.00 94.69 215 PHE A O 1
ATOM 1745 N N . ASN A 1 216 ? -11.596 7.979 -6.743 1.00 94.31 216 ASN A N 1
ATOM 1746 C CA . ASN A 1 216 ? -12.759 8.733 -6.269 1.00 94.31 216 ASN A CA 1
ATOM 1747 C C . ASN A 1 216 ? -13.228 8.234 -4.890 1.00 94.31 216 ASN A C 1
ATOM 1749 O O . ASN A 1 216 ? -14.167 7.444 -4.779 1.00 94.31 216 ASN A O 1
ATOM 1753 N N . ALA A 1 217 ? -12.577 8.730 -3.838 1.00 91.56 217 ALA A N 1
ATOM 1754 C CA . ALA A 1 217 ? -12.901 8.452 -2.439 1.00 91.56 217 ALA A CA 1
ATOM 1755 C C . ALA A 1 217 ? -14.392 8.639 -2.105 1.00 91.56 217 ALA A C 1
ATOM 1757 O O . ALA A 1 217 ? -14.989 7.803 -1.433 1.00 91.56 217 ALA A O 1
ATOM 1758 N N . THR A 1 218 ? -15.014 9.713 -2.597 1.00 89.69 218 THR A N 1
ATOM 1759 C CA . THR A 1 218 ? -16.419 10.040 -2.304 1.00 89.69 218 THR A CA 1
ATOM 1760 C C . THR A 1 218 ? -17.379 9.002 -2.877 1.00 89.69 218 THR A C 1
ATOM 1762 O O . THR A 1 218 ? -18.352 8.633 -2.224 1.00 89.69 218 THR A O 1
ATOM 1765 N N . LYS A 1 219 ? -17.103 8.502 -4.086 1.00 91.31 219 LYS A N 1
ATOM 1766 C CA . LYS A 1 219 ? -17.885 7.423 -4.699 1.00 91.31 219 LYS A CA 1
ATOM 1767 C C . LYS A 1 219 ? -17.760 6.123 -3.906 1.00 91.31 219 LYS A C 1
ATOM 1769 O O . LYS A 1 219 ? -18.744 5.403 -3.789 1.00 91.31 219 LYS A O 1
ATOM 1774 N N . LEU A 1 220 ? -16.566 5.829 -3.396 1.00 90.50 220 LEU A N 1
ATOM 1775 C CA . LEU A 1 220 ? -16.307 4.595 -2.660 1.00 90.50 220 LEU A CA 1
ATOM 1776 C C . LEU A 1 220 ? -16.903 4.606 -1.256 1.00 90.50 220 LEU A C 1
ATOM 1778 O O . LEU A 1 220 ? -17.404 3.574 -0.848 1.00 90.50 220 LEU A O 1
ATOM 1782 N N . LEU A 1 221 ? -16.891 5.742 -0.553 1.00 86.44 221 LEU A N 1
ATOM 1783 C CA . LEU A 1 221 ? -17.521 5.863 0.770 1.00 86.44 221 LEU A CA 1
ATOM 1784 C C . LEU A 1 221 ? -19.028 5.579 0.710 1.00 86.44 221 LEU A C 1
ATOM 1786 O O . LEU A 1 221 ? -19.539 4.790 1.487 1.00 86.44 221 LEU A O 1
ATOM 1790 N N . ARG A 1 222 ? -19.716 6.122 -0.304 1.00 83.62 222 ARG A N 1
ATOM 1791 C CA . ARG A 1 222 ? -21.161 5.901 -0.505 1.00 83.62 222 ARG A CA 1
ATOM 1792 C C . ARG A 1 222 ? -21.528 4.458 -0.844 1.00 83.62 222 ARG A C 1
ATOM 1794 O O . ARG A 1 222 ? -22.697 4.083 -0.779 1.00 83.62 222 ARG A O 1
ATOM 1801 N N . LYS A 1 223 ? -20.565 3.676 -1.331 1.00 75.50 223 LYS A N 1
ATOM 1802 C CA . LYS A 1 223 ? -20.774 2.280 -1.689 1.00 75.50 223 LYS A CA 1
ATOM 1803 C C . LYS A 1 223 ? -20.497 1.476 -0.423 1.00 75.50 223 LYS A C 1
ATOM 1805 O O . LYS A 1 223 ? -19.367 1.045 -0.222 1.00 75.50 223 LYS A O 1
ATOM 1810 N N . ASN A 1 224 ? -21.517 1.353 0.433 1.00 57.75 224 ASN A N 1
ATOM 1811 C CA . ASN A 1 224 ? -21.436 0.545 1.653 1.00 57.75 224 ASN A CA 1
ATOM 1812 C C . ASN A 1 224 ? -20.791 -0.823 1.339 1.00 57.75 224 ASN A C 1
ATOM 1814 O O . ASN A 1 224 ? -21.118 -1.391 0.288 1.00 57.75 224 ASN A O 1
ATOM 1818 N N . PRO A 1 225 ? -19.859 -1.297 2.191 1.00 54.12 225 PRO A N 1
ATOM 1819 C CA . PRO A 1 225 ? -19.133 -2.548 1.984 1.00 54.12 225 PRO A CA 1
ATOM 1820 C C . PRO A 1 225 ? -20.054 -3.768 1.890 1.00 54.12 225 PRO A C 1
ATOM 1822 O O . PRO A 1 225 ? -21.126 -3.765 2.536 1.00 54.12 225 PRO A O 1
#

pLDDT: mean 86.06, std 16.65, range [36.72, 98.56]

Secondary structure (DSSP, 8-state):
-----PPP-------------------EETTEEPPPPPPHHHHHHSSS---TT-SSS-HHHHHHHHHHTSEE--EEEEEEEEE-TTT--EEEEEEEEE-SS-EEPPHHHHHHHHHHHHHHHHHHHSGGGHHHHHHHHHHHHHHHHHHHHHHHSS---TT-------SS-TTSHHHHHHHT-SHHHHHHHHHHHHHTTT-----S-S--SGGGSSS-HHHHHTS--

Foldseek 3Di:
DDDDDDDDDDDDDDDDPPPPDDDQDWDAAPNDTADGDDDCVQQQVDLLGDDPPPLLAHSLLLVCLRVVQFKDWDKDWDWDWDQDVVPRDTDIDIDIDTDPDIDHAQVVLSLLLSQLRSLLSVCLVCLLCLVVSVLSNLLSQLLQVLLCVVAVDPDPPPPAPQHRDDPDDSCDPVSVCSSQVHPSSVVSNVSSVVSCPPDDDDNSDPPRDNVSRPDDPVVRSVVHD

Radius of gyration: 27.5 Å; chains: 1; bounding box: 45×79×116 Å

Sequence (225 aa):
MIIFMYECESRDETTVDKSEKTITVYKVVHGHRLPPEPDPKINNSTLLGIDSNNNGVRDDVERWIYTRYDKHFPCKMVEVNVTIPATGKTVTGYKRICEDHEVPYHQIVREIAMQGARAAQIIIQEPERARETRAVFARAYNCSFYFQHTFSFPAPSKENNESVYLDHYIFGDEFKAVQFNTSRRSRAFAKYNMALGGGVYGNLSKNNGRDVCDFNATKLLRKNP